Protein AF-A0A1H5AAJ5-F1 (afdb_monomer_lite)

Organism: NCBI:txid402596

Secondary structure (DSSP, 8-state):
-PPPPP---------PPPSTT-HHHHHHHHHHHHHHHHT----S-GGGGTTS-----S-S---SBTTTB-S--SEEEEEEPPEE-SSS-EE-HHHHHHHHT----TT--HHHHTT-SSTT--SSPPTTS--SPPPPTT---HHHHHHHHHHHHHT-S-TT-EEEEEETTSS-SBGGGTTS--EEETTEEEEEEEE-HHHHHHHHHHGGGHHHHH-TTTBS-PPPPP--TTSPPPPPPPHHHHHHHHGGG-----SEEEETT-S-EEE--TT-SEEEEEE-HHHHHHHHT-SSS-EEEE-TT---STT---S--

Radius of gyration: 21.91 Å; chains: 1; bounding box: 62×60×54 Å

Foldseek 3Di:
DDDDDDDDDDDDDDDDDDDDPDRVVVVVVLVVLLVVLLPDFQDDDLCLCVVLQQDDDPDDFFFCDSAQFDPDFPFKKKFFFFWAALVRHTHDLVRLQVQLVFDDDQQDAQCLSQVHPFLPRQDQDDDSGGRTGAFQAQAHDLVRLVLLLVLVCVQDPFLAWKKFWDFPPPQLAFPVCVPPDFHDGHPTTIRIHIGRSVCQSVCQLRNSLSQLSVFPNGTNDDDDDDDPPPDDDDPPDDSSRSSVPPSNPGGGHGQKMAGSVRQKIKHRHRSDSIIMMGHHPVSLVVQVVDPVTDMDTHDSRQGNPRPRPPRGD

Structure (mmCIF, N/CA/C/O backbone):
data_AF-A0A1H5AAJ5-F1
#
_entry.id   AF-A0A1H5AAJ5-F1
#
loop_
_atom_site.group_PDB
_atom_site.id
_atom_site.type_symbol
_atom_site.label_atom_id
_atom_site.label_alt_id
_atom_site.label_comp_id
_atom_site.label_asym_id
_atom_site.label_entity_id
_atom_site.label_seq_id
_atom_site.pdbx_PDB_ins_code
_atom_site.Cartn_x
_atom_site.Cartn_y
_atom_site.Cartn_z
_atom_site.occupancy
_atom_site.B_iso_or_equiv
_atom_site.auth_seq_id
_atom_site.auth_comp_id
_atom_site.auth_asym_id
_atom_site.auth_atom_id
_atom_site.pdbx_PDB_model_num
ATOM 1 N N . MET A 1 1 ? 9.183 40.913 -16.728 1.00 34.91 1 MET A N 1
ATOM 2 C CA . MET A 1 1 ? 8.923 39.512 -17.114 1.00 34.91 1 MET A CA 1
ATOM 3 C C . MET A 1 1 ? 9.560 39.246 -18.469 1.00 34.91 1 MET A C 1
ATOM 5 O O . MET A 1 1 ? 9.106 39.843 -19.439 1.00 34.91 1 MET A O 1
ATOM 9 N N . PRO A 1 2 ? 10.615 38.424 -18.557 1.00 26.06 2 PRO A N 1
ATOM 10 C CA . PRO A 1 2 ? 11.094 37.893 -19.826 1.00 26.06 2 PRO A CA 1
ATOM 11 C C . PRO A 1 2 ? 10.676 36.421 -19.993 1.00 26.06 2 PRO A C 1
ATOM 13 O O . PRO A 1 2 ? 10.793 35.612 -19.079 1.00 26.06 2 PRO A O 1
ATOM 16 N N . THR A 1 3 ? 10.169 36.096 -21.177 1.00 26.20 3 THR A N 1
ATOM 17 C CA . THR A 1 3 ? 9.740 34.768 -21.645 1.00 26.20 3 THR A CA 1
ATOM 18 C C . THR A 1 3 ? 10.860 33.714 -21.618 1.00 26.20 3 THR A C 1
ATOM 20 O O . THR A 1 3 ? 11.975 34.026 -22.047 1.00 26.20 3 THR A O 1
ATOM 23 N N . PRO A 1 4 ? 10.582 32.451 -21.229 1.00 25.73 4 PRO A N 1
ATOM 24 C CA . PRO A 1 4 ? 11.554 31.367 -21.329 1.00 25.73 4 PRO A CA 1
ATOM 25 C C . PRO A 1 4 ? 11.801 30.999 -22.801 1.00 25.73 4 PRO A C 1
ATOM 27 O O . PRO A 1 4 ? 10.869 30.799 -23.581 1.00 25.73 4 PRO A O 1
ATOM 30 N N . ARG A 1 5 ? 13.075 30.909 -23.198 1.00 25.67 5 ARG A N 1
ATOM 31 C CA . ARG A 1 5 ? 13.487 30.395 -24.512 1.00 25.67 5 ARG A CA 1
ATOM 32 C C . ARG A 1 5 ? 13.616 28.874 -24.445 1.00 25.67 5 ARG A C 1
ATOM 34 O O . ARG A 1 5 ? 14.433 28.367 -23.686 1.00 25.67 5 ARG A O 1
ATOM 41 N N . ARG A 1 6 ? 12.870 28.156 -25.290 1.00 23.83 6 ARG A N 1
ATOM 42 C CA . ARG A 1 6 ? 13.155 26.750 -25.614 1.00 23.83 6 ARG A CA 1
ATOM 43 C C . ARG A 1 6 ? 14.379 26.698 -26.527 1.00 23.83 6 ARG A C 1
ATOM 45 O O . ARG A 1 6 ? 14.385 27.352 -27.568 1.00 23.83 6 ARG A O 1
ATOM 52 N N . ALA A 1 7 ? 15.393 25.929 -26.150 1.00 26.06 7 ALA A N 1
ATOM 53 C CA . ALA A 1 7 ? 16.502 25.576 -27.027 1.00 26.06 7 ALA A CA 1
ATOM 54 C C . ALA A 1 7 ? 16.535 24.053 -27.190 1.00 26.06 7 ALA A C 1
ATOM 56 O O . ALA A 1 7 ? 16.417 23.324 -26.210 1.00 26.06 7 ALA A O 1
ATOM 57 N N . SER A 1 8 ? 16.670 23.595 -28.431 1.00 23.75 8 SER A N 1
ATOM 58 C CA . SER A 1 8 ? 16.853 22.194 -28.810 1.00 23.75 8 SER A CA 1
ATOM 59 C C . SER A 1 8 ? 18.291 22.002 -29.280 1.00 23.75 8 SER A C 1
ATOM 61 O O . SER A 1 8 ? 18.752 22.773 -30.124 1.00 23.75 8 SER A O 1
ATOM 63 N N . TRP A 1 9 ? 18.979 20.978 -28.780 1.00 26.16 9 TRP A N 1
ATOM 64 C CA . TRP A 1 9 ? 20.376 20.701 -29.112 1.00 26.16 9 TRP A CA 1
ATOM 65 C C . TRP A 1 9 ? 20.556 19.223 -29.464 1.00 26.16 9 TRP A C 1
ATOM 67 O O . TRP A 1 9 ? 20.042 18.355 -28.763 1.00 26.16 9 TRP A O 1
ATOM 77 N N . ALA A 1 10 ? 21.298 18.953 -30.541 1.00 22.23 10 ALA A N 1
ATOM 78 C CA . ALA A 1 10 ? 21.812 17.629 -30.887 1.00 22.23 10 ALA A CA 1
ATOM 79 C C . ALA A 1 10 ? 23.234 17.470 -30.315 1.00 22.23 10 ALA A C 1
ATOM 81 O O . ALA A 1 10 ? 24.037 18.399 -30.400 1.00 22.23 10 ALA A O 1
ATOM 82 N N . TRP A 1 11 ? 23.532 16.310 -29.725 1.00 25.88 11 TRP A N 1
ATOM 83 C CA . TRP A 1 11 ? 24.784 16.035 -29.009 1.00 25.88 11 TRP A CA 1
ATOM 84 C C . TRP A 1 11 ? 25.853 15.358 -29.880 1.00 25.88 11 TRP A C 1
ATOM 86 O O . TRP A 1 11 ? 25.553 14.458 -30.663 1.00 25.88 11 TRP A O 1
ATOM 96 N N . SER A 1 12 ? 27.120 15.724 -29.652 1.00 26.47 12 SER A N 1
ATOM 97 C CA . SER A 1 12 ? 28.308 14.974 -30.080 1.00 26.47 12 SER A CA 1
ATOM 98 C C . SER A 1 12 ? 29.386 14.961 -28.979 1.00 26.47 12 SER A C 1
ATOM 100 O O . SER A 1 12 ? 29.939 16.014 -28.680 1.00 26.47 12 SER A O 1
ATOM 102 N N . GLY A 1 13 ? 29.701 13.767 -28.450 1.00 26.91 13 GLY A N 1
ATOM 103 C CA . GLY A 1 13 ? 31.042 13.307 -28.019 1.00 26.91 13 GLY A CA 1
ATOM 104 C C . GLY A 1 13 ? 31.654 13.701 -26.651 1.00 26.91 13 GLY A C 1
ATOM 105 O O . GLY A 1 13 ? 32.080 14.838 -26.503 1.00 26.91 13 GLY A O 1
ATOM 106 N N . ALA A 1 14 ? 31.853 12.667 -25.797 1.00 30.14 14 ALA A N 1
ATOM 107 C CA . ALA A 1 14 ? 32.889 12.403 -24.749 1.00 30.14 14 ALA A CA 1
ATOM 108 C C . ALA A 1 14 ? 33.013 13.348 -23.516 1.00 30.14 14 ALA A C 1
ATOM 110 O O . ALA A 1 14 ? 32.896 14.555 -23.664 1.00 30.14 14 ALA A O 1
ATOM 111 N N . ASP A 1 15 ? 33.294 12.936 -22.262 1.00 25.02 15 ASP A N 1
ATOM 112 C CA . ASP A 1 15 ? 33.641 11.664 -21.576 1.00 25.02 15 ASP A CA 1
ATOM 113 C C . ASP A 1 15 ? 33.139 11.729 -20.093 1.00 25.02 15 ASP A C 1
ATOM 115 O O . ASP A 1 15 ? 33.227 12.803 -19.492 1.00 25.02 15 ASP A O 1
ATOM 119 N N . PRO A 1 16 ? 32.667 10.629 -19.464 1.00 32.25 16 PRO A N 1
ATOM 120 C CA . PRO A 1 16 ? 32.110 10.615 -18.096 1.00 32.25 16 PRO A CA 1
ATOM 121 C C . PRO A 1 16 ? 33.137 10.387 -16.958 1.00 32.25 16 PRO A C 1
ATOM 123 O O . PRO A 1 16 ? 34.157 9.710 -17.126 1.00 32.25 16 PRO A O 1
ATOM 126 N N . ILE A 1 17 ? 32.840 10.904 -15.754 1.00 31.22 17 ILE A N 1
ATOM 127 C CA . ILE A 1 17 ? 33.639 10.720 -14.523 1.00 31.22 17 ILE A CA 1
ATOM 128 C C . ILE A 1 17 ? 33.282 9.400 -13.812 1.00 31.22 17 ILE A C 1
ATOM 130 O O . ILE A 1 17 ? 32.130 8.994 -13.707 1.00 31.22 17 ILE A O 1
ATOM 134 N N . ARG A 1 18 ? 34.326 8.723 -13.315 1.00 26.47 18 ARG A N 1
ATOM 135 C CA . ARG A 1 18 ? 34.338 7.362 -12.756 1.00 26.47 18 ARG A CA 1
ATOM 136 C C . ARG A 1 18 ? 33.886 7.270 -11.295 1.00 26.47 18 ARG A C 1
ATOM 138 O O . ARG A 1 18 ? 34.457 7.932 -10.431 1.00 26.47 18 ARG A O 1
ATOM 145 N N . TRP A 1 19 ? 33.056 6.268 -11.007 1.00 32.75 19 TRP A N 1
ATOM 146 C CA . TRP A 1 19 ? 33.015 5.588 -9.707 1.00 32.75 19 TRP A CA 1
ATOM 147 C C . TRP A 1 19 ? 34.221 4.629 -9.579 1.00 32.75 19 TRP A C 1
ATOM 149 O O . TRP A 1 19 ? 34.768 4.185 -10.586 1.00 32.75 19 TRP A O 1
ATOM 159 N N . SER A 1 20 ? 34.701 4.396 -8.351 1.00 31.81 20 SER A N 1
ATOM 160 C CA . SER A 1 20 ? 36.034 3.864 -7.976 1.00 31.81 20 SER A CA 1
ATOM 161 C C . SER A 1 20 ? 36.725 2.838 -8.916 1.00 31.81 20 SER A C 1
ATOM 163 O O . SER A 1 20 ? 36.097 1.998 -9.549 1.00 31.81 20 SER A O 1
ATOM 165 N N . ARG A 1 21 ? 38.071 2.918 -8.993 1.00 35.62 21 ARG A N 1
ATOM 166 C CA . ARG A 1 21 ? 39.015 2.195 -9.889 1.00 35.62 21 ARG A CA 1
ATOM 167 C C . ARG A 1 21 ? 38.594 0.766 -10.319 1.00 35.62 21 ARG A C 1
ATOM 169 O O . ARG A 1 21 ? 39.134 -0.204 -9.801 1.00 35.62 21 ARG A O 1
ATOM 176 N N . ARG A 1 22 ? 37.739 0.651 -11.345 1.00 35.12 22 ARG A N 1
ATOM 177 C CA . ARG A 1 22 ? 37.691 -0.389 -12.409 1.00 35.12 22 ARG A CA 1
ATOM 178 C C . ARG A 1 22 ? 36.555 -0.028 -13.386 1.00 35.12 22 ARG A C 1
ATOM 180 O O . ARG A 1 22 ? 35.449 -0.549 -13.297 1.00 35.12 22 ARG A O 1
ATOM 187 N N . GLY A 1 23 ? 36.835 0.896 -14.309 1.00 42.28 23 GLY A N 1
ATOM 188 C CA . GLY A 1 23 ? 35.836 1.498 -15.211 1.00 42.28 23 GLY A CA 1
ATOM 189 C C . GLY A 1 23 ? 35.073 0.516 -16.111 1.00 42.28 23 GLY A C 1
ATOM 190 O O . GLY A 1 23 ? 33.935 0.796 -16.467 1.00 42.28 23 GLY A O 1
ATOM 191 N N . ASP A 1 24 ? 35.639 -0.657 -16.404 1.00 45.66 24 ASP A N 1
ATOM 192 C CA . ASP A 1 24 ? 34.978 -1.673 -17.235 1.00 45.66 24 ASP A CA 1
ATOM 193 C C . ASP A 1 24 ? 34.007 -2.564 -16.448 1.00 45.66 24 ASP A C 1
ATOM 195 O O . ASP A 1 24 ? 33.105 -3.145 -17.037 1.00 45.66 24 ASP A O 1
ATOM 199 N N . ALA A 1 25 ? 34.181 -2.710 -15.131 1.00 40.62 25 ALA A N 1
ATOM 200 C CA . ALA A 1 25 ? 33.306 -3.554 -14.312 1.00 40.62 25 ALA A CA 1
ATOM 201 C C . ALA A 1 25 ? 32.040 -2.794 -13.900 1.00 40.62 25 ALA A C 1
ATOM 203 O O . ALA A 1 25 ? 30.943 -3.279 -14.138 1.00 40.62 25 ALA A O 1
ATOM 204 N N . ALA A 1 26 ? 32.190 -1.560 -13.403 1.00 53.72 26 ALA A N 1
ATOM 205 C CA . ALA A 1 26 ? 31.056 -0.730 -12.992 1.00 53.72 26 ALA A CA 1
ATOM 206 C C . ALA A 1 26 ? 30.133 -0.364 -14.173 1.00 53.72 26 ALA A C 1
ATOM 208 O O . ALA A 1 26 ? 28.917 -0.340 -14.024 1.00 53.72 26 ALA A O 1
ATOM 209 N N . SER A 1 27 ? 30.699 -0.135 -15.366 1.00 57.22 27 SER A N 1
ATOM 210 C CA . SER A 1 27 ? 29.917 0.091 -16.591 1.00 57.22 27 SER A CA 1
ATOM 211 C C . SER A 1 27 ? 29.217 -1.177 -17.089 1.00 57.22 27 SER A C 1
ATOM 213 O O . SER A 1 27 ? 28.075 -1.104 -17.536 1.00 57.22 27 SER A O 1
ATOM 215 N N . ARG A 1 28 ? 29.849 -2.356 -16.972 1.00 57.44 28 ARG A N 1
ATOM 216 C CA . ARG A 1 28 ? 29.205 -3.648 -17.272 1.00 57.44 28 ARG A CA 1
ATOM 217 C C . ARG A 1 28 ? 28.085 -3.976 -16.288 1.00 57.44 28 ARG A C 1
ATOM 219 O O . ARG A 1 28 ? 27.053 -4.482 -16.720 1.00 57.44 28 ARG A O 1
ATOM 226 N N . ASP A 1 29 ? 28.261 -3.657 -15.010 1.00 79.12 29 ASP A N 1
ATOM 227 C CA . ASP A 1 29 ? 27.229 -3.828 -13.987 1.00 79.12 29 ASP A CA 1
ATOM 228 C C . ASP A 1 29 ? 26.050 -2.880 -14.231 1.00 79.12 29 ASP A C 1
ATOM 230 O O . ASP A 1 29 ? 24.904 -3.322 -14.187 1.00 79.12 29 ASP A O 1
ATOM 234 N N . LEU A 1 30 ? 26.309 -1.621 -14.608 1.00 80.31 30 LEU A N 1
ATOM 235 C CA . LEU A 1 30 ? 25.260 -0.661 -14.960 1.00 80.31 30 LEU A CA 1
ATOM 236 C C . LEU A 1 30 ? 24.508 -1.061 -16.236 1.00 80.31 30 LEU A C 1
ATOM 238 O O . LEU A 1 30 ? 23.283 -1.020 -16.256 1.00 80.31 30 LEU A O 1
ATOM 242 N N . ALA A 1 31 ? 25.207 -1.498 -17.287 1.00 82.81 31 ALA A N 1
ATOM 243 C CA . ALA A 1 31 ? 24.573 -1.962 -18.523 1.00 82.81 31 ALA A CA 1
ATOM 244 C C . ALA A 1 31 ? 23.728 -3.225 -18.294 1.00 82.81 31 ALA A C 1
ATOM 246 O O . ALA A 1 31 ? 22.616 -3.334 -18.812 1.00 82.81 31 ALA A O 1
ATOM 247 N N . ARG A 1 32 ? 24.228 -4.168 -17.484 1.00 85.69 32 ARG A N 1
ATOM 248 C CA . ARG A 1 32 ? 23.477 -5.361 -17.075 1.00 85.69 32 ARG A CA 1
ATOM 249 C C . ARG A 1 32 ? 22.246 -4.982 -16.258 1.00 85.69 32 ARG A C 1
ATOM 251 O O . ARG A 1 32 ? 21.178 -5.533 -16.501 1.00 85.69 32 ARG A O 1
ATOM 258 N N . TRP A 1 33 ? 22.384 -4.057 -15.314 1.00 85.50 33 TRP A N 1
ATOM 259 C CA . TRP A 1 33 ? 21.271 -3.601 -14.491 1.00 85.50 33 TRP A CA 1
ATOM 260 C C . TRP A 1 33 ? 20.226 -2.843 -15.313 1.00 85.50 33 TRP A C 1
ATOM 262 O O . TRP A 1 33 ? 19.040 -3.133 -15.200 1.00 85.50 33 TRP A O 1
ATOM 272 N N . ARG A 1 34 ? 20.652 -1.969 -16.234 1.00 88.19 34 ARG A N 1
ATOM 273 C CA . ARG A 1 34 ? 19.768 -1.313 -17.206 1.00 88.19 34 ARG A CA 1
ATOM 274 C C . ARG A 1 34 ? 18.988 -2.341 -18.024 1.00 88.19 34 ARG A C 1
ATOM 276 O O . ARG A 1 34 ? 17.778 -2.209 -18.156 1.00 88.19 34 ARG A O 1
ATOM 283 N N . ALA A 1 35 ? 19.663 -3.364 -18.552 1.00 88.94 35 ALA A N 1
ATOM 284 C CA . ALA A 1 35 ? 19.015 -4.428 -19.318 1.00 88.94 35 ALA A CA 1
ATOM 285 C C . ALA A 1 35 ? 18.030 -5.250 -18.468 1.00 88.94 35 ALA A C 1
ATOM 287 O O . ALA A 1 35 ? 16.972 -5.624 -18.965 1.00 88.94 35 ALA A O 1
ATOM 288 N N . HIS A 1 36 ? 18.360 -5.501 -17.196 1.00 90.81 36 HIS A N 1
ATOM 289 C CA . HIS A 1 36 ? 17.467 -6.147 -16.230 1.00 90.81 36 HIS A CA 1
ATOM 290 C C . HIS A 1 36 ? 16.196 -5.322 -16.004 1.00 90.81 36 HIS A C 1
ATOM 292 O O . HIS A 1 36 ? 15.101 -5.821 -16.243 1.00 90.81 36 HIS A O 1
ATOM 298 N N . LEU A 1 37 ? 16.340 -4.044 -15.638 1.00 90.44 37 LEU A N 1
ATOM 299 C CA . LEU A 1 37 ? 15.211 -3.138 -15.409 1.00 90.44 37 LEU A CA 1
ATOM 300 C C . LEU A 1 37 ? 14.350 -2.978 -16.668 1.00 90.44 37 LEU A C 1
ATOM 302 O O . LEU A 1 37 ? 13.133 -3.079 -16.595 1.00 90.44 37 LEU A O 1
ATOM 306 N N . ALA A 1 38 ? 14.963 -2.814 -17.843 1.00 87.56 38 ALA A N 1
ATOM 307 C CA . ALA A 1 38 ? 14.241 -2.713 -19.114 1.00 87.56 38 ALA A CA 1
ATOM 308 C C . ALA A 1 38 ? 13.453 -3.987 -19.487 1.00 87.56 38 ALA A C 1
ATOM 310 O O . ALA A 1 38 ? 12.599 -3.939 -20.373 1.00 87.56 38 ALA A O 1
ATOM 311 N N . GLY A 1 39 ? 13.746 -5.125 -18.847 1.00 90.62 39 GLY A N 1
ATOM 312 C CA . GLY A 1 39 ? 12.997 -6.370 -19.001 1.00 90.62 39 GLY A CA 1
ATOM 313 C C . GLY A 1 39 ? 11.737 -6.455 -18.134 1.00 90.62 39 GLY A C 1
ATOM 314 O O . GLY A 1 39 ? 10.881 -7.299 -18.406 1.00 90.62 39 GLY A O 1
ATOM 315 N N . ILE A 1 40 ? 11.603 -5.600 -17.117 1.00 93.50 40 ILE A N 1
ATOM 316 C CA . ILE A 1 40 ? 10.420 -5.539 -16.256 1.00 93.50 40 ILE A CA 1
ATOM 317 C C . ILE A 1 40 ? 9.290 -4.876 -17.038 1.00 93.50 40 ILE A C 1
ATOM 319 O O . ILE A 1 40 ? 9.487 -3.850 -17.686 1.00 93.50 40 ILE A O 1
ATOM 323 N N . ARG A 1 41 ? 8.103 -5.478 -16.990 1.00 94.00 41 ARG A N 1
ATOM 324 C CA . ARG A 1 41 ? 6.879 -4.973 -17.616 1.00 94.00 41 ARG A CA 1
ATOM 325 C C . ARG A 1 41 ? 5.650 -5.577 -16.937 1.00 94.00 41 ARG A C 1
ATOM 327 O O . ARG A 1 41 ? 5.794 -6.665 -16.373 1.00 94.00 41 ARG A O 1
ATOM 334 N N . PRO A 1 42 ? 4.486 -4.911 -17.013 1.00 96.06 42 PRO A N 1
ATOM 335 C CA . PRO A 1 42 ? 3.223 -5.504 -16.594 1.00 96.06 42 PRO A CA 1
ATOM 336 C C . PRO A 1 42 ? 3.013 -6.821 -17.349 1.00 96.06 42 PRO A C 1
ATOM 338 O O . PRO A 1 42 ? 3.268 -6.896 -18.557 1.00 96.06 42 PRO A O 1
ATOM 341 N N . ASP A 1 43 ? 2.638 -7.873 -16.629 1.00 96.31 43 ASP A N 1
ATOM 342 C CA . ASP A 1 43 ? 2.574 -9.243 -17.151 1.00 96.31 43 ASP A CA 1
ATOM 343 C C . ASP A 1 43 ? 1.380 -10.061 -16.642 1.00 96.31 43 ASP A C 1
ATOM 345 O O . ASP A 1 43 ? 1.199 -11.198 -17.085 1.00 96.31 43 ASP A O 1
ATOM 349 N N . ALA A 1 44 ? 0.543 -9.487 -15.775 1.00 96.81 44 ALA A N 1
ATOM 350 C CA . ALA A 1 44 ? -0.735 -10.075 -15.396 1.00 96.81 44 ALA A CA 1
ATOM 351 C C . ALA A 1 44 ? -1.862 -9.599 -16.328 1.00 96.81 44 ALA A C 1
ATOM 353 O O . ALA A 1 44 ? -1.819 -8.500 -16.884 1.00 96.81 44 ALA A O 1
ATOM 354 N N . ASP A 1 45 ? -2.877 -10.445 -16.496 1.00 95.44 45 ASP A N 1
ATOM 355 C CA . ASP A 1 45 ? -4.081 -10.114 -17.256 1.00 95.44 45 ASP A CA 1
ATOM 356 C C . ASP A 1 45 ? -4.937 -9.108 -16.458 1.00 95.44 45 ASP A C 1
ATOM 358 O O . ASP A 1 45 ? -5.228 -9.378 -15.291 1.00 95.44 45 ASP A O 1
ATOM 362 N N . PRO A 1 46 ? -5.365 -7.969 -17.039 1.00 93.69 46 PRO A N 1
ATOM 363 C CA . PRO A 1 46 ? -6.245 -7.015 -16.363 1.00 93.69 46 PRO A CA 1
ATOM 364 C C . PRO A 1 46 ? -7.529 -7.617 -15.778 1.00 93.69 46 PRO A C 1
ATOM 366 O O . PRO A 1 46 ? -8.016 -7.126 -14.762 1.00 93.69 46 PRO A O 1
ATOM 369 N N . SER A 1 47 ? -8.053 -8.692 -16.378 1.00 93.31 47 SER A N 1
ATOM 370 C CA . SER A 1 47 ? -9.259 -9.379 -15.890 1.00 93.31 47 SER A CA 1
ATOM 371 C C . SER A 1 47 ? -9.073 -10.065 -14.531 1.00 93.31 47 SER A C 1
ATOM 373 O O . SER A 1 47 ? -10.051 -10.408 -13.865 1.00 93.31 47 SER A O 1
ATOM 375 N N . GLU A 1 48 ? -7.833 -10.206 -14.048 1.00 94.00 48 GLU A N 1
ATOM 376 C CA . GLU A 1 48 ? -7.546 -10.665 -12.682 1.00 94.00 48 GLU A CA 1
ATOM 377 C C . GLU A 1 48 ? -8.126 -9.738 -11.606 1.00 94.00 48 GLU A C 1
ATOM 379 O O . GLU A 1 48 ? -8.235 -10.150 -10.452 1.00 94.00 48 GLU A O 1
ATOM 384 N N . ALA A 1 49 ? -8.510 -8.511 -11.968 1.00 91.31 49 ALA A N 1
ATOM 385 C CA . ALA A 1 49 ? -9.130 -7.542 -11.073 1.00 91.31 49 ALA A CA 1
ATOM 386 C C . ALA A 1 49 ? -10.675 -7.494 -11.188 1.00 91.31 49 ALA A C 1
ATOM 388 O O . ALA A 1 49 ? -11.325 -6.830 -10.386 1.00 91.31 49 ALA A O 1
ATOM 389 N N . ASP A 1 50 ? -11.292 -8.237 -12.119 1.00 90.19 50 ASP A N 1
ATOM 390 C CA . ASP A 1 50 ? -12.744 -8.178 -12.405 1.00 90.19 50 ASP A CA 1
ATOM 391 C C . ASP A 1 50 ? -13.638 -8.683 -11.257 1.00 90.19 50 ASP A C 1
ATOM 393 O O . ASP A 1 50 ? -14.859 -8.530 -11.280 1.00 90.19 50 ASP A O 1
ATOM 397 N N . TRP A 1 51 ? -13.052 -9.349 -10.262 1.00 88.56 51 TRP A N 1
ATOM 398 C CA . TRP A 1 51 ? -13.777 -9.874 -9.104 1.00 88.56 51 TRP A CA 1
ATOM 399 C C . TRP A 1 51 ? -14.063 -8.824 -8.038 1.00 88.56 51 TRP A C 1
ATOM 401 O O . TRP A 1 51 ? -14.937 -9.034 -7.196 1.00 88.56 51 TRP A O 1
ATOM 411 N N . TRP A 1 52 ? -13.307 -7.732 -8.058 1.00 82.88 52 TRP A N 1
ATOM 412 C CA . TRP A 1 52 ? -13.556 -6.579 -7.226 1.00 82.88 52 TRP A CA 1
ATOM 413 C C . TRP A 1 52 ? -14.704 -5.806 -7.872 1.00 82.88 52 TRP A C 1
ATOM 415 O O . TRP A 1 52 ? -14.575 -5.281 -8.975 1.00 82.88 52 TRP A O 1
ATOM 425 N N . ASP A 1 53 ? -15.866 -5.784 -7.220 1.00 70.31 53 ASP A N 1
ATOM 426 C CA . ASP A 1 53 ? -16.988 -4.982 -7.703 1.00 70.31 53 ASP A CA 1
ATOM 427 C C . ASP A 1 53 ? -16.635 -3.494 -7.597 1.00 70.31 53 ASP A C 1
ATOM 429 O O . ASP A 1 53 ? -16.465 -2.960 -6.504 1.00 70.31 53 ASP A O 1
ATOM 433 N N . THR A 1 54 ? -16.503 -2.840 -8.749 1.00 64.12 54 THR A N 1
ATOM 434 C CA . THR A 1 54 ? -16.122 -1.428 -8.872 1.00 64.12 54 THR A CA 1
ATOM 435 C C . THR A 1 54 ? -17.316 -0.510 -9.118 1.00 64.12 54 THR A C 1
ATOM 437 O O . THR A 1 54 ? -17.130 0.673 -9.427 1.00 64.12 54 THR A O 1
ATOM 440 N N . THR A 1 55 ? -18.553 -1.023 -9.032 1.00 60.69 55 THR A N 1
ATOM 441 C CA . THR A 1 55 ? -19.747 -0.206 -9.270 1.00 60.69 55 THR A CA 1
ATOM 442 C C . THR A 1 55 ? -19.953 0.821 -8.159 1.00 60.69 55 THR A C 1
ATOM 444 O O . THR A 1 55 ? -20.634 0.603 -7.164 1.00 60.69 55 THR A O 1
ATOM 447 N N . TRP A 1 56 ? -19.381 2.003 -8.374 1.00 61.97 56 TRP A N 1
ATOM 448 C CA . TRP A 1 56 ? -19.550 3.162 -7.511 1.00 61.97 56 TRP A CA 1
ATOM 449 C C . TRP A 1 56 ? -20.667 4.080 -8.024 1.00 61.97 56 TRP A C 1
ATOM 451 O O . TRP A 1 56 ? -20.717 4.448 -9.202 1.00 61.97 56 TRP A O 1
ATOM 461 N N . GLY A 1 57 ? -21.571 4.469 -7.124 1.00 54.97 57 GLY A N 1
ATOM 462 C CA . GLY A 1 57 ? -22.552 5.524 -7.367 1.00 54.97 57 GLY A CA 1
ATOM 463 C C . GLY A 1 57 ? -22.021 6.876 -6.900 1.00 54.97 57 GLY A C 1
ATOM 464 O O . GLY A 1 57 ? -21.504 6.984 -5.796 1.00 54.97 57 GLY A O 1
ATOM 465 N N . SER A 1 58 ? -22.192 7.933 -7.692 1.00 50.00 58 SER A N 1
ATOM 466 C CA . SER A 1 58 ? -21.905 9.296 -7.238 1.00 50.00 58 SER A CA 1
ATOM 467 C C . SER A 1 58 ? -22.935 9.743 -6.186 1.00 50.00 58 SER A C 1
ATOM 469 O O . SER A 1 58 ? -24.039 10.152 -6.553 1.00 50.00 58 SER A O 1
ATOM 471 N N . GLY A 1 59 ? -22.596 9.656 -4.896 1.00 53.44 59 GLY A N 1
ATOM 472 C CA . GLY A 1 59 ? -23.402 10.174 -3.780 1.00 53.44 59 GLY A CA 1
ATOM 473 C C . GLY A 1 59 ? -22.859 9.782 -2.397 1.00 53.44 59 GLY A C 1
ATOM 474 O O . GLY A 1 59 ? -22.500 8.620 -2.231 1.00 53.44 59 GLY A O 1
ATOM 475 N N . ASP A 1 60 ? -22.834 10.767 -1.477 1.00 55.94 60 ASP A N 1
ATOM 476 C CA . ASP A 1 60 ? -22.451 10.792 -0.041 1.00 55.94 60 ASP A CA 1
ATOM 477 C C . ASP A 1 60 ? -21.247 9.940 0.427 1.00 55.94 60 ASP A C 1
ATOM 479 O O . ASP A 1 60 ? -20.643 9.198 -0.337 1.00 55.94 60 ASP A O 1
ATOM 483 N N . ALA A 1 61 ? -20.821 10.129 1.685 1.00 63.06 61 ALA A N 1
ATOM 484 C CA . ALA A 1 61 ? -19.632 9.507 2.275 1.00 63.06 61 ALA A CA 1
ATOM 485 C C . ALA A 1 61 ? -19.784 7.978 2.358 1.00 63.06 61 ALA A C 1
ATOM 487 O O . ALA A 1 61 ? -20.322 7.442 3.325 1.00 63.06 61 ALA A O 1
ATOM 488 N N . GLN A 1 62 ? -19.368 7.281 1.302 1.00 72.56 62 GLN A N 1
ATOM 489 C CA . GLN A 1 62 ? -19.463 5.827 1.224 1.00 72.56 62 GLN A CA 1
ATOM 490 C C . GLN A 1 62 ? -18.440 5.145 2.133 1.00 72.56 62 GLN A C 1
ATOM 492 O O . GLN A 1 62 ? -17.349 5.693 2.333 1.00 72.56 62 GLN A O 1
ATOM 497 N N . PRO A 1 63 ? -18.764 3.937 2.628 1.00 81.75 63 PRO A N 1
ATOM 498 C CA . PRO A 1 63 ? -17.799 3.105 3.318 1.00 81.75 63 PRO A CA 1
ATOM 499 C C . PRO A 1 63 ? -16.545 2.880 2.475 1.00 81.75 63 PRO A C 1
ATOM 501 O O . PRO A 1 63 ? -16.610 2.734 1.253 1.00 81.75 63 PRO A O 1
ATOM 504 N N . ALA A 1 64 ? -15.396 2.809 3.139 1.00 86.44 64 ALA A N 1
ATOM 505 C CA . ALA A 1 64 ? -14.140 2.474 2.482 1.00 86.44 64 ALA A CA 1
ATOM 506 C C . ALA A 1 64 ? -14.153 1.031 1.943 1.00 86.44 64 ALA A C 1
ATOM 508 O O . ALA A 1 64 ? -13.576 0.751 0.894 1.00 86.44 64 ALA A O 1
ATOM 509 N N . VAL A 1 65 ? -14.847 0.111 2.621 1.00 88.69 65 VAL A N 1
ATOM 510 C CA . VAL A 1 65 ? -15.049 -1.259 2.13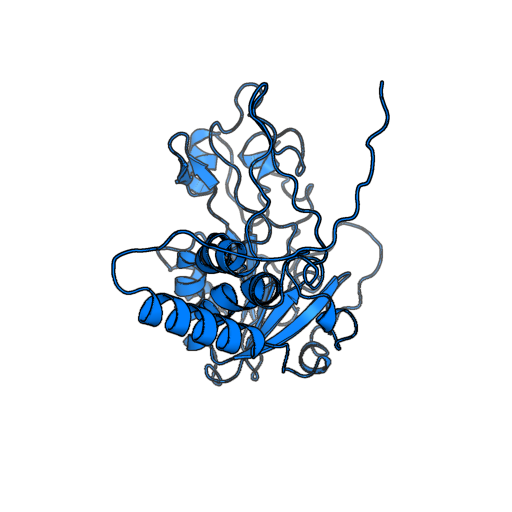4 1.00 88.69 65 VAL A CA 1
ATOM 511 C C . VAL A 1 65 ? -16.059 -1.272 0.986 1.00 88.69 65 VAL A C 1
ATOM 513 O O . VAL A 1 65 ? -17.123 -0.668 1.066 1.00 88.69 65 VAL A O 1
ATOM 516 N N . GLY A 1 66 ? -15.729 -1.991 -0.083 1.00 85.00 66 GLY A N 1
ATOM 517 C CA . GLY A 1 66 ? -16.461 -2.000 -1.350 1.00 85.00 66 GLY A CA 1
ATOM 518 C C . GLY A 1 66 ? -15.999 -0.910 -2.318 1.00 85.00 66 GLY A C 1
ATOM 519 O O . GLY A 1 66 ? -16.160 -1.080 -3.520 1.00 85.00 66 GLY A O 1
ATOM 520 N N . PHE A 1 67 ? -15.376 0.162 -1.818 1.00 84.62 67 PHE A N 1
ATOM 521 C CA . PHE A 1 67 ? -14.797 1.217 -2.649 1.00 84.62 67 PHE A CA 1
ATOM 522 C C . PHE A 1 67 ? -13.271 1.094 -2.742 1.00 84.62 67 PHE A C 1
ATOM 524 O O . PHE A 1 67 ? -12.745 0.769 -3.798 1.00 84.62 67 PHE A O 1
ATOM 531 N N . LEU A 1 68 ? -12.563 1.294 -1.632 1.00 87.75 68 LEU A N 1
ATOM 532 C CA . LEU A 1 68 ? -11.099 1.279 -1.571 1.00 87.75 68 LEU A CA 1
ATOM 533 C C . LEU A 1 68 ? -10.523 -0.122 -1.411 1.00 87.75 68 LEU A C 1
ATOM 535 O O . LEU A 1 68 ? -9.394 -0.347 -1.808 1.00 87.75 68 LEU A O 1
ATOM 539 N N . VAL A 1 69 ? -11.271 -1.067 -0.847 1.00 91.81 69 VAL A N 1
ATOM 540 C CA . VAL A 1 69 ? -10.868 -2.475 -0.691 1.00 91.81 69 VAL A CA 1
ATOM 541 C C . VAL A 1 69 ? -12.082 -3.370 -0.967 1.00 91.81 69 VAL A C 1
ATOM 543 O O . VAL A 1 69 ? -13.195 -2.962 -0.620 1.00 91.81 69 VAL A O 1
ATOM 546 N N . PRO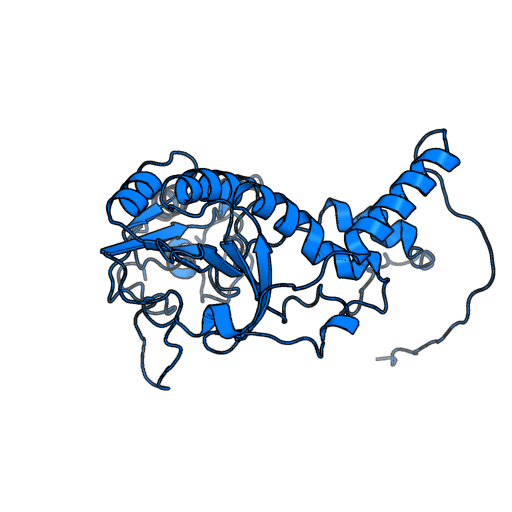 A 1 70 ? -11.945 -4.574 -1.558 1.00 91.69 70 PRO A N 1
ATOM 547 C CA . PRO A 1 70 ? -13.100 -5.407 -1.881 1.00 91.69 70 PRO A CA 1
ATOM 548 C C . PRO A 1 70 ? -13.960 -5.748 -0.657 1.00 91.69 70 PRO A C 1
ATOM 550 O O . PRO A 1 70 ? -13.464 -6.033 0.440 1.00 91.69 70 PRO A O 1
ATOM 553 N N . ALA A 1 71 ? -15.276 -5.767 -0.855 1.00 91.12 71 ALA A N 1
ATOM 554 C CA . ALA A 1 71 ? -16.221 -6.258 0.141 1.00 91.12 71 ALA A CA 1
ATOM 555 C C . ALA A 1 71 ? -16.220 -7.801 0.219 1.00 91.12 71 ALA A C 1
ATOM 557 O O . ALA A 1 71 ? -15.820 -8.485 -0.721 1.00 91.12 71 ALA A O 1
ATOM 558 N N . GLY A 1 72 ? -16.731 -8.353 1.324 1.00 92.88 72 GLY A N 1
ATOM 559 C CA . GLY A 1 72 ? -16.994 -9.793 1.471 1.00 92.88 72 GLY A CA 1
ATOM 560 C C . GLY A 1 72 ? -15.952 -10.587 2.261 1.00 92.88 72 GLY A C 1
ATOM 561 O O . GLY A 1 72 ? -16.127 -11.793 2.434 1.00 92.88 72 GLY A O 1
ATOM 562 N N . PHE A 1 73 ? -14.912 -9.936 2.781 1.00 97.19 73 PHE A N 1
ATOM 563 C CA . PHE A 1 73 ? -13.991 -10.557 3.729 1.00 97.19 73 PHE A CA 1
ATOM 564 C C . PHE A 1 73 ? -14.612 -10.661 5.131 1.00 97.19 73 PHE A C 1
ATOM 566 O O . PHE A 1 73 ? -15.519 -9.908 5.486 1.00 97.19 73 PHE A O 1
ATOM 573 N N . GLU A 1 74 ? -14.113 -11.589 5.952 1.00 98.25 74 GLU A N 1
ATOM 574 C CA . GLU A 1 74 ? -14.553 -11.761 7.348 1.00 98.25 74 GLU A CA 1
ATOM 575 C C . GLU A 1 74 ? -14.211 -10.532 8.209 1.00 98.25 74 GLU A C 1
ATOM 577 O O . GLU A 1 74 ? -14.843 -10.258 9.231 1.00 98.25 74 GLU A O 1
ATOM 582 N N . ALA A 1 75 ? -13.158 -9.818 7.819 1.00 98.56 75 ALA A N 1
ATOM 583 C CA . ALA A 1 75 ? -12.403 -8.946 8.687 1.00 98.56 75 ALA A CA 1
ATOM 584 C C . ALA A 1 75 ? -11.614 -7.907 7.887 1.00 98.56 75 ALA A C 1
ATO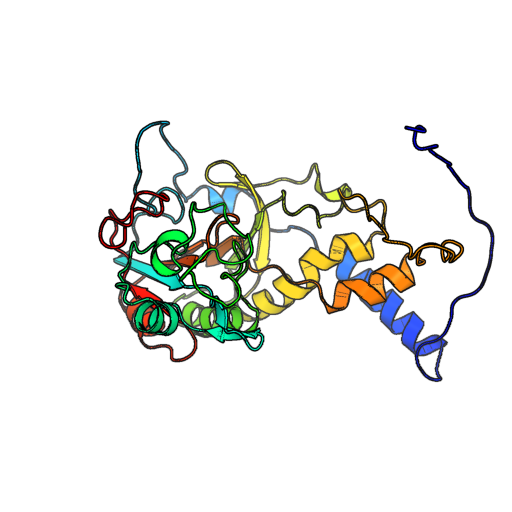M 586 O O . ALA A 1 75 ? -11.053 -8.233 6.842 1.00 98.56 75 ALA A O 1
ATOM 587 N N . TYR A 1 76 ? -11.518 -6.689 8.428 1.00 98.69 76 TYR A N 1
ATOM 588 C CA . TYR A 1 76 ? -10.742 -5.600 7.841 1.00 98.69 76 TYR A CA 1
ATOM 589 C C . TYR A 1 76 ? -9.816 -4.952 8.870 1.00 98.69 76 TYR A C 1
ATOM 591 O O . TYR A 1 76 ? -10.107 -4.946 10.072 1.00 98.69 76 TYR A O 1
ATOM 599 N N . ALA A 1 77 ? -8.709 -4.403 8.384 1.00 98.56 77 ALA A N 1
ATOM 600 C CA . ALA A 1 77 ? -7.724 -3.663 9.154 1.00 98.56 77 ALA A CA 1
ATOM 601 C C . ALA A 1 77 ? -7.281 -2.409 8.396 1.00 98.56 77 ALA A C 1
ATOM 603 O O . ALA A 1 77 ? -7.226 -2.412 7.165 1.00 98.56 77 ALA A O 1
ATOM 604 N N . ARG A 1 78 ? -6.923 -1.366 9.143 1.00 98.50 78 ARG A N 1
ATOM 605 C CA . ARG A 1 78 ? -6.261 -0.160 8.652 1.00 98.50 78 ARG A CA 1
ATOM 606 C C . ARG A 1 78 ? -4.867 -0.094 9.261 1.00 98.50 78 ARG A C 1
ATOM 608 O O . ARG A 1 78 ? -4.734 -0.024 10.479 1.00 98.50 78 ARG A O 1
ATOM 615 N N . ILE A 1 79 ? -3.852 -0.125 8.411 1.00 98.62 79 ILE A N 1
ATOM 616 C CA . ILE A 1 79 ? -2.444 0.046 8.765 1.00 98.62 79 ILE A CA 1
ATOM 617 C C . ILE A 1 79 ? -2.112 1.524 8.571 1.00 98.62 79 ILE A C 1
ATOM 619 O O . ILE A 1 79 ? -2.238 2.046 7.464 1.00 98.62 79 ILE A O 1
ATOM 623 N N . LEU A 1 80 ? -1.720 2.206 9.639 1.00 98.31 80 LEU A N 1
ATOM 624 C CA . LEU A 1 80 ? -1.413 3.633 9.616 1.00 98.31 80 LEU A CA 1
ATOM 625 C C . LEU A 1 80 ? 0.017 3.845 9.119 1.00 98.31 80 LEU A C 1
ATOM 627 O O . LEU A 1 80 ? 0.948 3.183 9.586 1.00 98.31 80 LEU A O 1
ATOM 631 N N . HIS A 1 81 ? 0.212 4.751 8.158 1.00 97.50 81 HIS A N 1
ATOM 632 C CA . HIS A 1 81 ? 1.565 5.095 7.733 1.00 97.50 81 HIS A CA 1
ATOM 633 C C . HIS A 1 81 ? 2.216 5.968 8.810 1.00 97.50 81 HIS A C 1
ATOM 635 O O . HIS A 1 81 ? 1.571 6.876 9.341 1.00 97.50 81 HIS A O 1
ATOM 641 N N . PRO A 1 82 ? 3.493 5.729 9.144 1.00 97.06 82 PRO A N 1
ATOM 642 C CA . PRO A 1 82 ? 4.155 6.474 10.197 1.00 97.06 82 PRO A CA 1
ATOM 643 C C . PRO A 1 82 ? 4.301 7.939 9.791 1.00 97.06 82 PRO A C 1
ATOM 645 O O . PRO A 1 82 ? 4.703 8.253 8.667 1.00 97.06 82 PRO A O 1
ATOM 648 N N . ALA A 1 83 ? 4.029 8.825 10.741 1.00 95.75 83 ALA A N 1
ATOM 649 C CA . ALA A 1 83 ? 4.440 10.215 10.670 1.00 95.75 83 ALA A CA 1
ATOM 650 C C . ALA A 1 83 ? 5.954 10.327 10.921 1.00 95.75 83 ALA A C 1
ATOM 652 O O . ALA A 1 83 ? 6.661 9.330 11.111 1.00 95.75 83 ALA A O 1
ATOM 653 N N . ARG A 1 84 ? 6.468 11.556 10.961 1.00 94.75 84 ARG A N 1
ATOM 654 C CA . ARG A 1 84 ? 7.828 11.839 11.436 1.00 94.75 84 ARG A CA 1
ATOM 655 C C . ARG A 1 84 ? 7.790 12.771 12.626 1.00 94.75 84 ARG A C 1
ATOM 657 O O . ARG A 1 84 ? 6.970 13.684 12.645 1.00 94.75 84 ARG A O 1
ATOM 664 N N . ASP A 1 85 ? 8.688 12.578 13.578 1.00 93.56 85 ASP A N 1
ATOM 665 C CA . ASP A 1 85 ? 8.914 13.530 14.661 1.00 93.56 85 ASP A CA 1
ATOM 666 C C . ASP A 1 85 ? 9.748 14.747 14.207 1.00 93.56 85 ASP A C 1
ATOM 668 O O . ASP A 1 85 ? 9.965 14.981 13.014 1.00 93.56 85 ASP A O 1
ATOM 672 N N . ARG A 1 86 ? 10.176 15.572 15.170 1.00 90.06 86 ARG A N 1
ATOM 673 C CA . ARG A 1 86 ? 10.962 16.794 14.922 1.00 90.06 86 ARG A CA 1
ATOM 674 C C . ARG A 1 86 ? 12.381 16.510 14.426 1.00 90.06 86 ARG A C 1
ATOM 676 O O . ARG A 1 86 ? 12.958 17.371 13.763 1.00 90.06 86 ARG A O 1
ATOM 683 N N . ASP A 1 87 ? 12.924 15.346 14.759 1.00 91.69 87 ASP A N 1
ATOM 684 C CA . ASP A 1 87 ? 14.260 14.911 14.358 1.00 91.69 87 ASP A CA 1
ATOM 685 C C . ASP A 1 87 ? 14.222 14.140 13.022 1.00 91.69 87 ASP A C 1
ATOM 687 O O . ASP A 1 87 ? 15.255 13.931 12.382 1.00 91.69 87 ASP A O 1
ATOM 691 N N . GLY A 1 88 ? 13.016 13.818 12.539 1.00 90.56 88 GLY A N 1
ATOM 692 C CA . GLY A 1 88 ? 12.757 13.134 11.274 1.00 90.56 88 GLY A CA 1
ATOM 693 C C . GLY A 1 88 ? 12.606 11.618 11.417 1.00 90.56 88 GLY A C 1
ATOM 694 O O . GLY A 1 88 ? 12.439 10.929 10.398 1.00 90.56 88 GLY A O 1
ATOM 695 N N . ASP A 1 89 ? 12.638 11.114 12.651 1.00 93.38 89 ASP A N 1
ATOM 696 C CA . ASP A 1 89 ? 12.476 9.703 12.974 1.00 93.38 89 ASP A CA 1
ATOM 697 C C . ASP A 1 89 ? 10.994 9.287 12.888 1.00 93.38 89 ASP A C 1
ATOM 699 O O . ASP A 1 89 ? 10.103 10.129 13.038 1.00 93.38 89 ASP A O 1
ATOM 703 N N . PRO A 1 90 ? 10.690 8.007 12.591 1.00 94.81 90 PRO A N 1
ATOM 704 C CA . PRO A 1 90 ? 9.310 7.534 12.488 1.00 94.81 90 PRO A CA 1
ATOM 705 C C . PRO A 1 90 ? 8.528 7.711 13.796 1.00 94.81 90 PRO A C 1
ATOM 707 O O . PRO A 1 90 ? 8.990 7.297 14.858 1.00 94.81 90 PRO A O 1
ATOM 710 N N . ALA A 1 91 ? 7.313 8.247 13.696 1.00 96.62 91 ALA A N 1
ATOM 711 C CA . ALA A 1 91 ? 6.380 8.414 14.805 1.00 96.62 91 ALA A CA 1
ATOM 712 C C . ALA A 1 91 ? 5.046 7.716 14.504 1.00 96.62 91 ALA A C 1
ATOM 714 O O . ALA A 1 91 ? 4.522 7.807 13.392 1.00 96.62 91 ALA A O 1
ATOM 715 N N . THR A 1 92 ? 4.491 7.031 15.504 1.00 97.69 92 THR A N 1
ATOM 716 C CA . THR A 1 92 ? 3.160 6.419 15.421 1.00 97.69 92 THR A CA 1
ATOM 717 C C . THR A 1 92 ? 2.069 7.474 15.571 1.00 97.69 92 THR A C 1
ATOM 719 O O . THR A 1 92 ? 2.253 8.491 16.246 1.00 97.69 92 THR A O 1
ATOM 722 N N . TRP A 1 93 ? 0.903 7.223 14.990 1.00 98.06 93 TRP A N 1
ATOM 723 C CA . TRP A 1 93 ? -0.280 8.058 15.174 1.00 98.06 93 TRP A CA 1
ATOM 724 C C . TRP A 1 93 ? -0.709 8.096 16.637 1.00 98.06 93 TRP A C 1
ATOM 726 O O . TRP A 1 93 ? -1.153 9.138 17.106 1.00 98.06 93 TRP A O 1
ATOM 736 N N . ALA A 1 94 ? -0.523 7.006 17.383 1.00 98.00 94 ALA A N 1
ATOM 737 C CA . ALA A 1 94 ? -0.767 6.969 18.819 1.00 98.00 94 ALA A CA 1
ATOM 738 C C . ALA A 1 94 ? 0.124 7.960 19.588 1.00 98.00 94 ALA A C 1
ATOM 740 O O . ALA A 1 94 ? -0.376 8.679 20.452 1.00 98.00 94 ALA A O 1
ATOM 741 N N . ALA A 1 95 ? 1.417 8.044 19.253 1.00 97.00 95 ALA A N 1
ATOM 742 C CA . ALA A 1 95 ? 2.332 9.003 19.875 1.00 97.00 95 ALA A CA 1
ATOM 743 C C . ALA A 1 95 ? 1.965 10.450 19.514 1.00 97.00 95 ALA A C 1
ATOM 745 O O . ALA A 1 95 ? 1.983 11.331 20.373 1.00 97.00 95 ALA A O 1
ATOM 746 N N . VAL A 1 96 ? 1.574 10.689 18.257 1.00 96.88 96 VAL A N 1
ATOM 747 C CA . VAL A 1 96 ? 1.072 11.998 17.816 1.00 96.88 96 VAL A CA 1
ATOM 748 C C . VAL A 1 96 ? -0.203 12.359 18.575 1.00 96.88 96 VAL A C 1
ATOM 750 O O . VAL A 1 96 ? -0.300 13.461 19.102 1.00 96.88 96 VAL A O 1
ATOM 753 N N . ALA A 1 97 ? -1.158 11.436 18.689 1.00 96.94 97 ALA A N 1
ATOM 754 C CA . ALA A 1 97 ? -2.412 11.664 19.396 1.00 96.94 97 ALA A CA 1
ATOM 755 C C . ALA A 1 97 ? -2.185 12.003 20.877 1.00 96.94 97 ALA A C 1
ATOM 757 O O . ALA A 1 97 ? -2.798 12.933 21.401 1.00 96.94 97 ALA A O 1
ATOM 758 N N . GLU A 1 98 ? -1.254 11.306 21.535 1.00 96.31 98 GLU A N 1
ATOM 759 C CA . GLU A 1 98 ? -0.852 11.595 22.913 1.00 96.31 98 GLU A CA 1
ATOM 760 C C . GLU A 1 98 ? -0.257 13.006 23.057 1.00 96.31 98 GLU A C 1
ATOM 762 O O . GLU A 1 98 ? -0.671 13.752 23.946 1.00 96.31 98 GLU A O 1
ATOM 767 N N . GLU A 1 99 ? 0.668 13.403 22.175 1.00 94.94 99 GLU A N 1
ATOM 768 C CA . GLU A 1 99 ? 1.278 14.742 22.214 1.00 94.94 99 GLU A CA 1
ATOM 769 C C . GLU A 1 99 ? 0.255 15.849 21.918 1.00 94.94 99 GLU A C 1
ATOM 771 O O . GLU A 1 99 ? 0.261 16.903 22.560 1.00 94.94 99 GLU A O 1
ATOM 776 N N . MET A 1 100 ? -0.640 15.602 20.964 1.00 93.69 100 MET A N 1
ATOM 777 C CA . MET A 1 100 ? -1.639 16.563 20.500 1.00 93.69 100 MET A CA 1
ATOM 778 C C . MET A 1 100 ? -2.879 16.626 21.401 1.00 93.69 100 MET A C 1
ATOM 780 O O . MET A 1 100 ? -3.688 17.546 21.268 1.00 93.69 100 MET A O 1
ATOM 784 N N . GLY A 1 101 ? -3.040 15.674 22.325 1.00 95.12 101 GLY A N 1
ATOM 785 C CA . GLY A 1 101 ? -4.239 15.543 23.153 1.00 95.12 101 GLY A CA 1
ATOM 786 C C . GLY A 1 101 ? -5.490 15.163 22.352 1.00 95.12 101 GLY A C 1
ATOM 787 O O . GLY A 1 101 ? -6.602 15.496 22.766 1.00 95.12 101 GLY A O 1
ATOM 788 N N . THR A 1 102 ? -5.310 14.502 21.208 1.00 96.12 102 THR A N 1
ATOM 789 C CA . THR A 1 102 ? -6.379 13.985 20.344 1.00 96.12 102 THR A CA 1
ATOM 790 C C . THR A 1 102 ? -6.612 12.495 20.613 1.00 96.12 102 THR A C 1
ATOM 792 O O . THR A 1 102 ? -5.900 11.860 21.392 1.00 96.12 102 THR A O 1
ATOM 795 N N . THR A 1 103 ? -7.667 11.921 20.034 1.00 97.25 103 THR A N 1
ATOM 796 C CA . THR A 1 103 ? -8.025 10.511 20.242 1.00 97.25 103 THR A CA 1
ATOM 797 C C . THR A 1 103 ? -7.764 9.708 18.980 1.00 97.25 103 THR A C 1
ATOM 799 O O . THR A 1 103 ? -8.370 9.969 17.942 1.00 97.25 103 THR A O 1
ATOM 802 N N . LEU A 1 104 ? -6.916 8.682 19.080 1.00 97.88 104 LEU A N 1
ATOM 803 C CA . LEU A 1 104 ? -6.770 7.691 18.019 1.00 97.88 104 LEU A CA 1
ATOM 804 C C . LEU A 1 104 ? -7.945 6.702 18.050 1.00 97.88 104 LEU A C 1
ATOM 806 O O . LEU A 1 104 ? -8.235 6.088 19.077 1.00 97.88 104 LEU A O 1
ATOM 810 N N . HIS A 1 105 ? -8.607 6.535 16.909 1.00 97.06 105 HIS A N 1
ATOM 811 C CA . HIS A 1 105 ? -9.685 5.572 16.678 1.00 97.06 105 HIS A CA 1
ATOM 812 C C . HIS A 1 105 ? -9.655 5.118 15.205 1.00 97.06 105 HIS A C 1
ATOM 814 O O . HIS A 1 105 ? -8.960 5.753 14.411 1.00 97.06 105 HIS A O 1
ATOM 820 N N . PRO A 1 106 ? -10.376 4.046 14.809 1.00 96.50 106 PRO A N 1
ATOM 821 C CA . PRO A 1 106 ? -10.281 3.487 13.457 1.00 96.50 106 PRO A CA 1
ATOM 822 C C . PRO A 1 106 ? -10.416 4.528 12.342 1.00 96.50 106 PRO A C 1
ATOM 824 O O . PRO A 1 106 ? -9.528 4.624 11.504 1.00 96.50 106 PRO A O 1
ATOM 827 N N . GLU A 1 107 ? -11.459 5.359 12.387 1.00 96.00 107 GLU A N 1
ATOM 828 C CA . GLU A 1 107 ? -11.778 6.386 11.378 1.00 96.00 107 GLU A CA 1
ATOM 829 C C . GLU A 1 107 ? -11.027 7.720 11.550 1.00 96.00 107 GLU A C 1
ATOM 831 O O . GLU A 1 107 ? -11.283 8.661 10.796 1.00 96.00 107 GLU A O 1
ATOM 836 N N . ALA A 1 108 ? -10.092 7.817 12.506 1.00 96.38 108 ALA A N 1
ATOM 837 C CA . ALA A 1 108 ? -9.361 9.055 12.772 1.00 96.38 108 ALA A CA 1
ATOM 838 C C . ALA A 1 108 ? -8.663 9.559 11.503 1.00 96.38 108 ALA A C 1
ATOM 840 O O . ALA A 1 108 ? -8.102 8.771 10.734 1.00 96.38 108 ALA A O 1
ATOM 841 N N . GLN A 1 109 ? -8.695 10.866 11.269 1.00 95.25 109 GLN A N 1
ATOM 842 C CA . GLN A 1 109 ? -8.098 11.468 10.078 1.00 95.25 109 GLN A CA 1
ATOM 843 C C . GLN A 1 109 ? -6.827 12.222 10.465 1.00 95.25 109 GLN A C 1
ATOM 845 O O . GLN A 1 109 ? -6.843 13.005 11.418 1.00 95.25 109 GLN A O 1
ATOM 850 N N . TRP A 1 110 ? -5.734 12.039 9.709 1.00 95.31 110 TRP A N 1
ATOM 851 C CA . TRP A 1 110 ? -4.434 12.629 10.054 1.00 95.31 110 TRP A CA 1
ATOM 852 C C . TRP A 1 110 ? -4.523 14.135 10.299 1.00 95.31 110 TRP A C 1
ATOM 854 O O . TRP A 1 110 ? -4.067 14.635 11.325 1.00 95.31 110 TRP A O 1
ATOM 864 N N . HIS A 1 111 ? -5.183 14.862 9.394 1.00 92.50 111 HIS A N 1
ATOM 865 C CA . HIS A 1 111 ? -5.318 16.312 9.496 1.00 92.50 111 HIS A CA 1
ATOM 866 C C . HIS A 1 111 ? -6.009 16.768 10.793 1.00 92.50 111 HIS A C 1
ATOM 868 O O . HIS A 1 111 ? -5.683 17.838 11.299 1.00 92.50 111 HIS A O 1
ATOM 874 N N . ARG A 1 112 ? -6.912 15.968 11.376 1.00 93.44 112 ARG A N 1
ATOM 875 C CA . ARG A 1 112 ? -7.521 16.273 12.679 1.00 93.44 112 ARG A CA 1
ATOM 876 C C . ARG A 1 112 ? -6.598 15.911 13.836 1.00 93.44 112 ARG A C 1
ATOM 878 O O . ARG A 1 112 ? -6.402 16.737 14.723 1.00 93.44 112 ARG A O 1
ATOM 885 N N . LEU A 1 113 ? -5.976 14.731 13.798 1.00 94.44 113 LEU A N 1
ATOM 886 C CA . LEU A 1 113 ? -5.017 14.297 14.821 1.00 94.44 113 LEU A CA 1
ATOM 887 C C . LEU A 1 113 ? -3.835 15.265 14.962 1.00 94.44 113 LEU A C 1
ATOM 889 O O . LEU A 1 113 ? -3.439 15.587 16.080 1.00 94.44 113 LEU A O 1
ATOM 893 N N . ALA A 1 114 ? -3.311 15.752 13.836 1.00 93.25 114 ALA A N 1
ATOM 894 C CA . ALA A 1 114 ? -2.158 16.646 13.752 1.00 93.25 114 ALA A CA 1
ATOM 895 C C . ALA A 1 114 ? -2.516 18.146 13.815 1.00 93.25 114 ALA A C 1
ATOM 897 O O . ALA A 1 114 ? -1.623 18.994 13.716 1.00 93.25 114 ALA A O 1
ATOM 898 N N . ALA A 1 115 ? -3.803 18.483 13.980 1.00 90.88 115 ALA A N 1
ATOM 899 C CA . ALA A 1 115 ? -4.338 19.848 13.972 1.00 90.88 115 ALA A CA 1
ATOM 900 C C . ALA A 1 115 ? -3.929 20.674 12.728 1.00 90.88 115 ALA A C 1
ATOM 902 O O . ALA A 1 115 ? -3.523 21.837 12.823 1.00 90.88 115 ALA A O 1
ATOM 903 N N . ARG A 1 116 ? -4.042 20.059 11.545 1.00 87.06 116 ARG A N 1
ATOM 904 C CA . ARG A 1 116 ? -3.946 20.708 10.228 1.00 87.06 116 ARG A CA 1
ATOM 905 C C . ARG A 1 116 ? -5.278 21.361 9.859 1.00 87.06 116 ARG A C 1
ATOM 907 O O . ARG A 1 116 ? -6.344 20.938 10.301 1.00 87.06 116 ARG A O 1
ATOM 914 N N . SER A 1 117 ? -5.239 22.385 9.006 1.00 83.25 117 SER A N 1
ATOM 915 C CA . SER A 1 117 ? -6.458 23.116 8.626 1.00 83.25 117 SER A CA 1
ATOM 916 C C . SER A 1 117 ? -7.358 22.357 7.641 1.00 83.25 117 SER A C 1
ATOM 918 O O . SER A 1 117 ? -8.560 22.619 7.573 1.00 83.25 117 SER A O 1
ATOM 920 N N . SER A 1 118 ? -6.790 21.427 6.869 1.00 84.25 118 SER A N 1
ATOM 921 C CA . SER A 1 118 ? -7.498 20.566 5.917 1.00 84.25 118 SER A CA 1
ATOM 922 C C . SER A 1 118 ? -6.647 19.331 5.577 1.00 84.25 118 SER A C 1
ATOM 924 O O . SER A 1 118 ? -5.448 19.353 5.854 1.00 84.25 118 SER A O 1
ATOM 926 N N . PRO A 1 119 ? -7.210 18.291 4.934 1.00 82.12 119 PRO A N 1
ATOM 927 C CA . PRO A 1 119 ? -6.434 17.146 4.445 1.00 82.12 119 PRO A CA 1
ATOM 928 C C . PRO A 1 119 ? -5.279 17.534 3.518 1.00 82.12 119 PRO A C 1
ATOM 930 O O . PRO A 1 119 ? -4.212 16.952 3.595 1.00 82.12 119 PRO A O 1
ATOM 933 N N . SER A 1 120 ? -5.470 18.559 2.683 1.00 82.69 120 SER A N 1
ATOM 934 C CA . SER A 1 120 ? -4.464 19.013 1.711 1.00 82.69 120 SER A CA 1
ATOM 935 C C . SER A 1 120 ? -3.466 20.029 2.286 1.00 82.69 120 SER A C 1
ATOM 937 O O . SER A 1 120 ? -2.708 20.652 1.538 1.00 82.69 120 SER A O 1
ATOM 939 N N . ASP A 1 121 ? -3.504 20.277 3.598 1.00 82.19 121 ASP A N 1
ATOM 940 C CA . ASP A 1 121 ? -2.600 21.204 4.277 1.00 82.19 121 ASP A CA 1
ATOM 941 C C . ASP A 1 121 ? -1.325 20.486 4.736 1.00 82.19 121 ASP A C 1
ATOM 943 O O . ASP A 1 121 ? -1.196 20.090 5.891 1.00 82.19 121 ASP A O 1
ATOM 947 N N . HIS A 1 122 ? -0.367 20.375 3.815 1.00 78.12 122 HIS A N 1
ATOM 948 C CA . HIS A 1 122 ? 0.988 19.862 4.075 1.00 78.12 122 HIS A CA 1
ATOM 949 C C . HIS A 1 122 ? 1.980 20.984 4.436 1.00 78.12 122 HIS A C 1
ATOM 951 O O . HIS A 1 122 ? 3.199 20.844 4.284 1.00 78.12 122 HIS A O 1
ATOM 957 N N . GLY A 1 123 ? 1.469 22.161 4.815 1.00 72.75 123 GLY A N 1
ATOM 958 C CA . GLY A 1 123 ? 2.284 23.311 5.178 1.00 72.75 123 GLY A CA 1
ATOM 959 C C . GLY A 1 123 ? 3.008 23.124 6.516 1.00 72.75 123 GLY A C 1
ATOM 960 O O . GLY A 1 123 ? 2.689 22.225 7.301 1.00 72.75 123 GLY A O 1
ATOM 961 N N . PRO A 1 124 ? 3.986 23.996 6.832 1.00 74.31 124 PRO A N 1
ATOM 962 C CA . PRO A 1 124 ? 4.542 24.033 8.176 1.00 74.31 124 PRO A CA 1
ATOM 963 C C . PRO A 1 124 ? 3.410 24.253 9.193 1.00 74.31 124 PRO A C 1
ATOM 965 O O . PRO A 1 124 ? 2.502 25.045 8.928 1.00 74.31 124 PRO A O 1
ATOM 968 N N . PRO A 1 125 ? 3.459 23.582 10.353 1.00 74.88 125 PRO A N 1
ATOM 969 C CA . PRO A 1 125 ? 2.387 23.646 11.334 1.00 74.88 125 PRO A CA 1
ATOM 970 C C . PRO A 1 125 ? 2.125 25.086 11.762 1.00 74.88 125 PRO A C 1
ATOM 972 O O . PRO A 1 125 ? 3.041 25.874 12.023 1.00 74.88 125 PRO A O 1
ATOM 975 N N . HIS A 1 126 ? 0.847 25.433 11.840 1.00 67.12 126 HIS A N 1
ATOM 976 C CA . HIS A 1 126 ? 0.399 26.724 12.332 1.00 67.12 126 HIS A CA 1
ATOM 977 C C . HIS A 1 126 ? -0.016 26.590 13.801 1.00 67.12 126 HIS A C 1
ATOM 979 O O . HIS A 1 126 ? -0.855 25.766 14.152 1.00 67.12 126 HIS A O 1
ATOM 985 N N . GLY A 1 127 ? 0.559 27.414 14.681 1.00 79.19 127 GLY A N 1
ATOM 986 C CA . GLY A 1 127 ? 0.195 27.421 16.100 1.00 79.19 127 GLY A CA 1
ATOM 987 C C . GLY A 1 127 ? 0.643 26.157 16.837 1.00 79.19 127 GLY A C 1
ATOM 988 O O . GLY A 1 127 ? 1.840 25.924 16.971 1.00 79.19 127 GLY A O 1
ATOM 989 N N . THR A 1 128 ? -0.315 25.391 17.363 1.00 79.88 128 THR A N 1
ATOM 990 C CA . THR A 1 128 ? -0.080 24.203 18.204 1.00 79.88 128 THR A CA 1
ATOM 991 C C . THR A 1 128 ? -0.100 22.883 17.429 1.00 79.88 128 THR A C 1
ATOM 993 O O . THR A 1 128 ? -0.152 21.841 18.067 1.00 79.88 128 THR A O 1
ATOM 996 N N . GLY A 1 129 ? -0.097 22.917 16.089 1.00 88.44 129 GLY A N 1
ATOM 997 C CA . GLY A 1 129 ? -0.085 21.725 15.232 1.00 88.44 129 GLY A CA 1
ATOM 998 C C . GLY A 1 129 ? 1.158 20.847 15.397 1.00 88.44 129 GLY A C 1
ATOM 999 O O . GLY A 1 129 ? 2.200 21.319 15.864 1.00 88.44 129 GLY A O 1
ATOM 1000 N N . TRP A 1 130 ? 1.051 19.583 14.975 1.00 92.19 130 TRP A N 1
ATOM 1001 C CA . TRP A 1 130 ? 2.153 18.617 15.028 1.00 92.19 130 TRP A CA 1
ATOM 1002 C C . TRP A 1 130 ? 3.409 19.181 14.359 1.00 92.19 130 TRP A C 1
ATOM 1004 O O . TRP A 1 130 ? 3.395 19.589 13.197 1.00 92.19 130 TRP A O 1
ATOM 1014 N N . ALA A 1 131 ? 4.506 19.217 15.115 1.00 89.75 131 ALA A N 1
ATOM 1015 C CA . ALA A 1 131 ? 5.737 19.886 14.702 1.00 89.75 131 ALA A CA 1
ATOM 1016 C C . ALA A 1 131 ? 6.576 19.088 13.691 1.00 89.75 131 ALA A C 1
ATOM 1018 O O . ALA A 1 131 ? 7.478 19.656 13.074 1.00 89.75 131 ALA A O 1
ATOM 1019 N N . GLY A 1 132 ? 6.325 17.784 13.582 1.00 90.88 132 GLY A N 1
ATOM 1020 C CA . GLY A 1 132 ? 7.054 16.885 12.700 1.00 90.88 132 GLY A CA 1
ATOM 1021 C C . GLY A 1 132 ? 6.435 16.765 11.304 1.00 90.88 132 GLY A C 1
ATOM 1022 O O . GLY A 1 132 ? 5.581 17.559 10.901 1.00 90.88 132 GLY A O 1
ATOM 1023 N N . GLY A 1 133 ? 6.907 15.774 10.549 1.00 90.75 133 GLY A N 1
ATOM 1024 C CA . GLY A 1 133 ? 6.440 15.496 9.189 1.00 90.75 133 GLY A CA 1
ATOM 1025 C C . GLY A 1 133 ? 5.150 14.679 9.160 1.00 90.75 133 GLY A C 1
ATOM 1026 O O . GLY A 1 133 ? 4.927 13.835 10.029 1.00 90.75 133 GLY A O 1
ATOM 1027 N N . ASP A 1 134 ? 4.329 14.919 8.141 1.00 93.25 134 ASP A N 1
ATOM 1028 C CA . ASP A 1 134 ? 3.127 14.128 7.871 1.00 93.25 134 ASP A CA 1
ATOM 1029 C C . ASP A 1 134 ? 3.492 12.707 7.395 1.00 93.25 134 ASP A C 1
ATOM 1031 O O . ASP A 1 134 ? 4.580 12.505 6.833 1.00 93.25 134 ASP A O 1
ATOM 1035 N N . PRO A 1 135 ? 2.605 11.716 7.593 1.00 94.75 135 PRO A N 1
ATOM 1036 C CA . PRO A 1 135 ? 2.696 10.431 6.926 1.00 94.75 135 PRO A CA 1
ATOM 1037 C C . PRO A 1 135 ? 2.770 10.592 5.411 1.00 94.75 135 PRO A C 1
ATOM 1039 O O . PRO A 1 135 ? 2.190 11.508 4.830 1.00 94.75 135 PRO A O 1
ATOM 1042 N N . HIS A 1 136 ? 3.474 9.674 4.755 1.00 92.19 136 HIS A N 1
ATOM 1043 C CA . HIS A 1 136 ? 3.483 9.648 3.300 1.00 92.19 136 HIS A CA 1
ATOM 1044 C C . HIS A 1 136 ? 2.168 9.059 2.774 1.00 92.19 136 HIS A C 1
ATOM 1046 O O . HIS A 1 136 ? 1.832 7.911 3.072 1.00 92.19 136 HIS A O 1
ATOM 1052 N N . GLU A 1 137 ? 1.451 9.827 1.958 1.00 92.81 137 GLU A N 1
ATOM 1053 C CA . GLU A 1 137 ? 0.267 9.349 1.242 1.00 92.81 137 GLU A CA 1
ATOM 1054 C C . GLU A 1 137 ? 0.665 8.375 0.125 1.00 92.81 137 GLU A C 1
ATOM 1056 O O . GLU A 1 137 ? 1.672 8.575 -0.564 1.00 92.81 137 GLU A O 1
ATOM 1061 N N . GLY A 1 138 ? -0.092 7.287 -0.032 1.00 92.56 138 GLY A N 1
ATOM 1062 C CA . GLY A 1 138 ? 0.103 6.319 -1.110 1.00 92.56 138 GLY A CA 1
ATOM 1063 C C . GLY A 1 138 ? 1.399 5.518 -1.067 1.00 92.56 138 GLY A C 1
ATOM 1064 O O . GLY A 1 138 ? 1.700 4.796 -2.025 1.00 92.56 138 GLY A O 1
ATOM 1065 N N . LEU A 1 139 ? 2.190 5.644 -0.000 1.00 92.94 139 LEU A N 1
ATOM 1066 C CA . LEU A 1 139 ? 3.529 5.079 0.078 1.00 92.94 139 LEU A CA 1
ATOM 1067 C C . LEU A 1 139 ? 3.766 4.385 1.420 1.00 92.94 139 LEU A C 1
ATOM 1069 O O . LEU A 1 139 ? 4.183 4.999 2.403 1.00 92.94 139 LEU A O 1
ATOM 1073 N N . LEU A 1 140 ? 3.596 3.067 1.414 1.00 94.56 140 LEU A N 1
ATOM 1074 C CA . LEU A 1 140 ? 4.025 2.205 2.503 1.00 94.56 140 LEU A CA 1
ATOM 1075 C C . LEU A 1 140 ? 5.547 2.004 2.417 1.00 94.56 140 LEU A C 1
ATOM 1077 O O . LEU A 1 140 ? 6.088 1.589 1.385 1.00 94.56 140 LEU A O 1
ATOM 1081 N N . ASP A 1 141 ? 6.258 2.319 3.500 1.00 91.56 141 ASP A N 1
ATOM 1082 C CA . ASP A 1 141 ? 7.716 2.171 3.575 1.00 91.56 141 ASP A CA 1
ATOM 1083 C C . ASP A 1 141 ? 8.161 0.712 3.358 1.00 91.56 141 ASP A C 1
ATOM 1085 O O . ASP A 1 141 ? 7.450 -0.233 3.697 1.00 91.56 141 ASP A O 1
ATOM 1089 N N . ARG A 1 142 ? 9.382 0.522 2.841 1.00 94.19 142 ARG A N 1
ATOM 1090 C CA . ARG A 1 142 ? 9.968 -0.800 2.568 1.00 94.19 142 ARG A CA 1
ATOM 1091 C C . ARG A 1 142 ? 9.953 -1.729 3.772 1.00 94.19 142 ARG A C 1
ATOM 1093 O O . ARG A 1 142 ? 9.640 -2.907 3.616 1.00 94.19 142 ARG A O 1
ATOM 1100 N N . ARG A 1 143 ? 10.280 -1.224 4.962 1.00 94.81 143 ARG A N 1
ATOM 1101 C CA . ARG A 1 143 ? 10.302 -2.036 6.182 1.00 94.81 143 ARG A CA 1
ATOM 1102 C C . ARG A 1 143 ? 8.898 -2.492 6.568 1.00 94.81 143 ARG A C 1
ATOM 1104 O O . ARG A 1 143 ? 8.737 -3.634 6.987 1.00 94.81 143 ARG A O 1
ATOM 1111 N N . LEU A 1 144 ? 7.903 -1.620 6.411 1.00 97.25 144 LEU A N 1
ATOM 1112 C CA . LEU A 1 144 ? 6.509 -1.940 6.720 1.00 97.25 144 LEU A CA 1
ATOM 1113 C C . LEU A 1 144 ? 5.902 -2.877 5.675 1.00 97.25 144 LEU A C 1
ATOM 1115 O O . LEU A 1 144 ? 5.213 -3.821 6.042 1.00 97.25 144 LEU A O 1
ATOM 1119 N N . LEU A 1 145 ? 6.217 -2.687 4.389 1.00 98.19 145 LEU A N 1
ATOM 1120 C CA . LEU A 1 145 ? 5.799 -3.612 3.338 1.00 98.19 145 LEU A CA 1
ATOM 1121 C C . LEU A 1 145 ? 6.379 -5.015 3.560 1.00 98.19 145 LEU A C 1
ATOM 1123 O O . LEU A 1 145 ? 5.670 -5.991 3.348 1.00 98.19 145 LEU A O 1
ATOM 1127 N N . ALA A 1 146 ? 7.635 -5.130 4.006 1.00 98.00 146 ALA A N 1
ATOM 1128 C CA . ALA A 1 146 ? 8.241 -6.422 4.327 1.00 98.00 146 ALA A CA 1
ATOM 1129 C C . ALA A 1 146 ? 7.523 -7.122 5.497 1.00 98.00 146 ALA A C 1
ATOM 1131 O O . ALA A 1 146 ? 7.168 -8.292 5.377 1.00 98.00 146 ALA A O 1
ATOM 1132 N N . ALA A 1 147 ? 7.232 -6.397 6.585 1.00 98.44 147 ALA A N 1
ATOM 1133 C CA . ALA A 1 147 ? 6.461 -6.933 7.711 1.00 98.44 147 ALA A CA 1
ATOM 1134 C C . ALA A 1 147 ? 5.046 -7.365 7.282 1.00 98.44 147 ALA A C 1
ATOM 1136 O O . ALA A 1 147 ? 4.599 -8.471 7.586 1.00 98.44 147 ALA A O 1
ATOM 1137 N N . LEU A 1 148 ? 4.367 -6.530 6.490 1.00 98.69 148 LEU A N 1
ATOM 1138 C CA . LEU A 1 148 ? 3.060 -6.852 5.926 1.00 98.69 148 LEU A CA 1
ATOM 1139 C C . LEU A 1 148 ? 3.121 -8.099 5.031 1.00 98.69 148 LEU A C 1
ATOM 1141 O O . LEU A 1 148 ? 2.278 -8.984 5.158 1.00 98.69 148 LEU A O 1
ATOM 1145 N N . ALA A 1 149 ? 4.125 -8.207 4.161 1.00 98.69 149 ALA A N 1
ATOM 1146 C CA . ALA A 1 149 ? 4.316 -9.358 3.284 1.00 98.69 149 ALA A CA 1
ATOM 1147 C C . ALA A 1 149 ? 4.520 -10.662 4.070 1.00 98.69 149 ALA A C 1
ATOM 1149 O O . ALA A 1 149 ? 3.915 -11.679 3.724 1.00 98.69 149 ALA A O 1
ATOM 1150 N N . ASP A 1 150 ? 5.304 -10.627 5.151 1.00 98.56 150 ASP A N 1
ATOM 1151 C CA . ASP A 1 150 ? 5.522 -11.776 6.036 1.00 98.56 150 ASP A CA 1
ATOM 1152 C C . ASP A 1 150 ? 4.219 -12.251 6.698 1.00 98.56 150 ASP A C 1
ATOM 1154 O O . ASP A 1 150 ? 3.986 -13.456 6.840 1.00 98.56 150 ASP A O 1
ATOM 1158 N N . VAL A 1 151 ? 3.337 -11.325 7.088 1.00 98.75 151 VAL A N 1
ATOM 1159 C CA . VAL A 1 151 ? 2.013 -11.674 7.615 1.00 98.75 151 VAL A CA 1
ATOM 1160 C C . VAL A 1 151 ? 1.122 -12.227 6.499 1.00 98.75 151 VAL A C 1
ATOM 1162 O O . VAL A 1 151 ? 0.628 -13.348 6.622 1.00 98.75 151 VAL A O 1
ATOM 1165 N N . LEU A 1 152 ? 0.956 -11.508 5.385 1.00 98.75 152 LEU A N 1
ATOM 1166 C CA . LEU A 1 152 ? 0.068 -11.901 4.281 1.00 98.75 152 LEU A CA 1
ATOM 1167 C C . LEU A 1 152 ? 0.436 -13.262 3.670 1.00 98.75 152 LEU A C 1
ATOM 1169 O O . LEU A 1 152 ? -0.457 -14.054 3.359 1.00 98.75 152 LEU A O 1
ATOM 1173 N N . ALA A 1 153 ? 1.730 -13.584 3.567 1.00 98.75 153 ALA A N 1
ATOM 1174 C CA . ALA A 1 153 ? 2.209 -14.875 3.068 1.00 98.75 153 ALA A CA 1
ATOM 1175 C C . ALA A 1 153 ? 1.695 -16.072 3.886 1.00 98.75 153 ALA A C 1
ATOM 1177 O O . ALA A 1 153 ? 1.497 -17.153 3.333 1.00 98.75 153 ALA A O 1
ATOM 1178 N N . ARG A 1 154 ? 1.468 -15.898 5.196 1.00 98.56 154 ARG A N 1
ATOM 1179 C CA . ARG A 1 154 ? 0.970 -16.959 6.091 1.00 98.56 154 ARG A CA 1
ATOM 1180 C C . ARG A 1 154 ? -0.537 -17.185 5.976 1.00 98.56 154 ARG A C 1
ATOM 1182 O O . ARG A 1 154 ? -1.029 -18.201 6.462 1.00 98.56 154 ARG A O 1
ATOM 1189 N N . HIS A 1 155 ? -1.254 -16.260 5.340 1.00 98.75 155 HIS A N 1
ATOM 1190 C CA . HIS A 1 155 ? -2.718 -16.225 5.275 1.00 98.75 155 HIS A CA 1
ATOM 1191 C C . HIS A 1 155 ? -3.268 -16.435 3.857 1.00 98.75 155 HIS A C 1
ATOM 1193 O O . HIS A 1 155 ? -4.396 -16.053 3.563 1.00 98.75 155 HIS A O 1
ATOM 1199 N N . THR A 1 156 ? -2.493 -17.071 2.978 1.00 98.75 156 THR A N 1
ATOM 1200 C CA . THR A 1 156 ? -2.934 -17.535 1.652 1.00 98.75 156 THR A CA 1
ATOM 1201 C C . THR A 1 156 ? -2.403 -18.940 1.378 1.00 98.75 156 THR A C 1
ATOM 1203 O O . THR A 1 156 ? -1.330 -19.321 1.848 1.00 98.75 156 THR A O 1
ATOM 1206 N N . GLY A 1 157 ? -3.163 -19.727 0.620 1.00 98.69 157 GLY A N 1
ATOM 1207 C CA . GLY A 1 157 ? -2.724 -21.004 0.068 1.00 98.69 157 GLY A CA 1
ATOM 1208 C C . GLY A 1 157 ? -1.895 -20.868 -1.211 1.00 98.69 157 GLY A C 1
ATOM 1209 O O . GLY A 1 157 ? -1.367 -21.876 -1.674 1.00 98.69 157 GLY A O 1
ATOM 1210 N N . THR A 1 158 ? -1.776 -19.661 -1.775 1.00 98.62 158 THR A N 1
ATOM 1211 C CA . THR A 1 158 ? -1.045 -19.384 -3.023 1.00 98.62 158 THR A CA 1
ATOM 1212 C C . THR A 1 158 ? -0.032 -18.234 -2.870 1.00 98.62 158 THR A C 1
ATOM 1214 O O . THR A 1 158 ? -0.093 -17.260 -3.624 1.00 98.62 158 THR A O 1
ATOM 1217 N N . PRO A 1 159 ? 0.911 -18.281 -1.906 1.00 98.50 159 PRO A N 1
ATOM 1218 C CA . PRO A 1 159 ? 1.890 -17.206 -1.705 1.00 98.50 159 PRO A CA 1
ATOM 1219 C C . PRO A 1 159 ? 2.867 -17.045 -2.879 1.00 98.50 159 PRO A C 1
ATOM 1221 O O . PRO A 1 159 ? 3.468 -15.988 -3.053 1.00 98.50 159 PRO A O 1
ATOM 1224 N N . GLU A 1 160 ? 3.051 -18.073 -3.701 1.00 98.62 160 GLU A N 1
ATOM 1225 C CA . GLU A 1 160 ? 3.850 -18.022 -4.923 1.00 98.62 160 GLU A CA 1
ATOM 1226 C C . GLU A 1 160 ? 3.146 -17.316 -6.091 1.00 98.62 160 GLU A C 1
ATOM 1228 O O . GLU A 1 160 ? 3.767 -17.083 -7.131 1.00 98.62 160 GLU A O 1
ATOM 1233 N N . ASP A 1 161 ? 1.868 -16.977 -5.920 1.00 98.38 161 ASP A N 1
ATOM 1234 C CA . ASP A 1 161 ? 1.005 -16.521 -6.992 1.00 98.38 161 ASP A CA 1
ATOM 1235 C C . ASP A 1 161 ? 0.091 -15.372 -6.545 1.00 98.38 161 ASP A C 1
ATOM 1237 O O . ASP A 1 161 ? -1.038 -15.570 -6.088 1.00 98.38 161 ASP A O 1
ATOM 1241 N N . THR A 1 162 ? 0.605 -14.148 -6.665 1.00 98.62 162 THR A N 1
ATOM 1242 C CA . THR A 1 162 ? -0.120 -12.922 -6.320 1.00 98.62 162 THR A CA 1
ATOM 1243 C C . THR A 1 162 ? -0.114 -11.925 -7.468 1.00 98.62 162 THR A C 1
ATOM 1245 O O . THR A 1 162 ? 0.792 -11.919 -8.304 1.00 98.62 162 THR A O 1
ATOM 1248 N N . VAL A 1 163 ? -1.127 -11.068 -7.502 1.00 98.38 163 VAL A N 1
ATOM 1249 C CA . VAL A 1 163 ? -1.256 -9.959 -8.443 1.00 98.38 163 VAL A CA 1
ATOM 1250 C C . VAL A 1 163 ? -0.996 -8.660 -7.698 1.00 98.38 163 VAL A C 1
ATOM 1252 O O . VAL A 1 163 ? -1.655 -8.360 -6.709 1.00 98.38 163 VAL A O 1
ATOM 1255 N N . VAL A 1 164 ? -0.015 -7.905 -8.181 1.00 98.12 164 VAL A N 1
ATOM 1256 C CA . VAL A 1 164 ? 0.437 -6.622 -7.644 1.00 98.12 164 VAL A CA 1
ATOM 1257 C C . VAL A 1 164 ? 0.040 -5.535 -8.633 1.00 98.12 164 VAL A C 1
ATOM 1259 O O . VAL A 1 164 ? 0.430 -5.596 -9.803 1.00 98.12 164 VAL A O 1
ATOM 1262 N N . ALA A 1 165 ? -0.711 -4.543 -8.175 1.00 96.38 165 ALA A N 1
ATOM 1263 C CA . ALA A 1 165 ? -1.161 -3.426 -8.988 1.00 96.38 165 ALA A CA 1
ATOM 1264 C C . ALA A 1 165 ? -0.380 -2.156 -8.644 1.00 96.38 165 ALA A C 1
ATOM 1266 O O . ALA A 1 165 ? -0.181 -1.830 -7.472 1.00 96.38 165 ALA A O 1
ATOM 1267 N N . PHE A 1 166 ? 0.013 -1.406 -9.670 1.00 95.69 166 PHE A N 1
ATOM 1268 C CA . PHE A 1 166 ? 0.531 -0.053 -9.513 1.00 95.69 166 PHE A CA 1
ATOM 1269 C C . PHE A 1 166 ? -0.282 0.930 -10.341 1.00 95.69 166 PHE A C 1
ATOM 1271 O O . PHE A 1 166 ? -0.520 0.687 -11.525 1.00 95.69 166 PHE A O 1
ATOM 1278 N N . TRP A 1 167 ? -0.658 2.055 -9.738 1.00 94.44 167 TRP A N 1
ATOM 1279 C CA . TRP A 1 167 ? -1.372 3.121 -10.428 1.00 94.44 167 TRP A CA 1
ATOM 1280 C C . TRP A 1 167 ? -0.561 3.650 -11.619 1.00 94.44 167 TRP A C 1
ATOM 1282 O O . TRP A 1 167 ? 0.616 3.996 -11.490 1.00 94.44 167 TRP A O 1
ATOM 1292 N N . ASP A 1 168 ? -1.185 3.739 -12.791 1.00 90.81 168 ASP A N 1
ATOM 1293 C CA . ASP A 1 168 ? -0.551 4.200 -14.030 1.00 90.81 168 ASP A CA 1
ATOM 1294 C C . ASP A 1 168 ? -0.185 5.701 -14.015 1.00 90.81 168 ASP A C 1
ATOM 1296 O O . ASP A 1 168 ? 0.586 6.178 -14.851 1.00 90.81 168 ASP A O 1
ATOM 1300 N N . GLY A 1 169 ? -0.698 6.456 -13.042 1.00 88.00 169 GLY A N 1
ATOM 1301 C CA . GLY A 1 169 ? -0.538 7.904 -12.960 1.00 88.00 169 GLY A CA 1
ATOM 1302 C C . GLY A 1 169 ? 0.624 8.409 -12.103 1.00 88.00 169 GLY A C 1
ATOM 1303 O O . GLY A 1 169 ? 0.817 9.620 -12.040 1.00 88.00 169 GLY A O 1
ATOM 1304 N N . TYR A 1 170 ? 1.456 7.540 -11.510 1.00 84.88 170 TYR A N 1
ATOM 1305 C CA . TYR A 1 170 ? 2.613 7.969 -10.697 1.00 84.88 170 TYR A CA 1
ATOM 1306 C C . TYR A 1 170 ? 3.656 8.815 -11.459 1.00 84.88 170 TYR A C 1
ATOM 1308 O O . TYR A 1 170 ? 4.549 9.402 -10.854 1.00 84.88 170 TYR A O 1
ATOM 1316 N N . GLY A 1 171 ? 3.606 8.863 -12.796 1.00 77.19 171 GLY A N 1
ATOM 1317 C CA . GLY A 1 171 ? 4.516 9.679 -13.615 1.00 77.19 171 GLY A CA 1
ATOM 1318 C C . GLY A 1 171 ? 5.942 9.124 -13.754 1.00 77.19 171 GLY A C 1
ATOM 1319 O O . GLY A 1 171 ? 6.760 9.694 -14.476 1.00 77.19 171 GLY A O 1
ATOM 1320 N N . VAL A 1 172 ? 6.234 7.986 -13.119 1.00 78.25 172 VAL A N 1
ATOM 1321 C CA . VAL A 1 172 ? 7.528 7.277 -13.185 1.00 78.25 172 VAL A CA 1
ATOM 1322 C C . VAL A 1 172 ? 7.591 6.236 -14.306 1.00 78.25 172 VAL A C 1
ATOM 1324 O O . VAL A 1 172 ? 8.666 5.736 -14.642 1.00 78.25 172 VAL A O 1
ATOM 1327 N N . TRP A 1 173 ? 6.446 5.906 -14.908 1.00 87.31 173 TRP A N 1
ATOM 1328 C CA . TRP A 1 173 ? 6.353 4.852 -15.913 1.00 87.31 173 TRP A CA 1
ATOM 1329 C C . TRP A 1 173 ? 6.893 5.289 -17.270 1.00 87.31 173 TRP A C 1
ATOM 1331 O O . TRP A 1 173 ? 6.757 6.459 -17.653 1.00 87.31 173 TRP A O 1
ATOM 1341 N N . PRO A 1 174 ? 7.486 4.353 -18.030 1.00 85.75 174 PRO A N 1
ATOM 1342 C CA . PRO A 1 174 ? 7.952 4.653 -19.365 1.00 85.75 174 PRO A CA 1
ATOM 1343 C C . PRO A 1 174 ? 6.785 4.934 -20.326 1.00 85.75 174 PRO A C 1
ATOM 1345 O O . PRO A 1 174 ? 5.739 4.297 -20.272 1.00 85.75 174 PRO A O 1
ATOM 1348 N N . THR A 1 175 ? 6.989 5.823 -21.293 1.00 82.12 175 THR A N 1
ATOM 1349 C CA . THR A 1 175 ? 6.031 6.222 -22.330 1.00 82.12 175 THR A CA 1
ATOM 1350 C C . THR A 1 175 ? 5.604 5.037 -23.181 1.00 82.12 175 THR A C 1
ATOM 1352 O O . THR A 1 175 ? 4.465 4.991 -23.633 1.00 82.12 175 THR A O 1
ATOM 1355 N N . ALA A 1 176 ? 6.483 4.043 -23.333 1.00 84.00 176 ALA A N 1
ATOM 1356 C CA . ALA A 1 176 ? 6.185 2.770 -23.978 1.00 84.00 176 ALA A CA 1
ATOM 1357 C C . ALA A 1 176 ? 5.071 1.966 -23.278 1.00 84.00 176 ALA A C 1
ATOM 1359 O O . ALA A 1 176 ? 4.537 1.043 -23.885 1.00 84.00 176 ALA A O 1
ATOM 1360 N N . TRP A 1 177 ? 4.728 2.284 -22.023 1.00 88.69 177 TRP A N 1
ATOM 1361 C CA . TRP A 1 177 ? 3.635 1.638 -21.292 1.00 88.69 177 TRP A CA 1
ATOM 1362 C C . TRP A 1 177 ? 2.290 2.355 -21.430 1.00 88.69 177 TRP A C 1
ATOM 1364 O O . TRP A 1 177 ? 1.284 1.790 -21.024 1.00 88.69 177 TRP A O 1
ATOM 1374 N N . ARG A 1 178 ? 2.239 3.553 -22.033 1.00 84.00 178 ARG A N 1
ATOM 1375 C CA . ARG A 1 178 ? 1.009 4.362 -22.139 1.00 84.00 178 ARG A CA 1
ATOM 1376 C C . ARG A 1 178 ? -0.176 3.602 -22.746 1.00 84.00 178 ARG A C 1
ATOM 1378 O O . ARG A 1 178 ? -1.304 3.842 -22.342 1.00 84.00 178 ARG A O 1
ATOM 1385 N N . ASP A 1 179 ? 0.088 2.730 -23.716 1.00 87.12 179 ASP A N 1
ATOM 1386 C CA . ASP A 1 179 ? -0.945 1.980 -24.440 1.00 87.12 179 ASP A CA 1
ATOM 1387 C C . ASP A 1 179 ? -1.036 0.509 -23.986 1.00 87.12 179 ASP A C 1
ATOM 1389 O O . ASP A 1 179 ? -1.672 -0.309 -24.656 1.00 87.12 179 ASP A O 1
ATOM 1393 N N . LEU A 1 180 ? -0.361 0.135 -22.890 1.00 90.06 180 LEU A N 1
ATOM 1394 C CA . LEU A 1 180 ? -0.480 -1.215 -22.345 1.00 90.06 180 LEU A CA 1
ATOM 1395 C C . LEU A 1 180 ? -1.839 -1.407 -21.660 1.00 90.06 180 LEU A C 1
ATOM 1397 O O . LEU A 1 180 ? -2.393 -0.449 -21.122 1.00 90.06 180 LEU A O 1
ATOM 1401 N N . PRO A 1 181 ? -2.371 -2.642 -21.651 1.00 92.19 181 PRO A N 1
ATOM 1402 C CA . PRO A 1 181 ? -3.597 -2.944 -20.929 1.00 92.19 181 PRO A CA 1
ATOM 1403 C C . PRO A 1 181 ? -3.468 -2.619 -19.438 1.00 92.19 181 PRO A C 1
ATOM 1405 O O . PRO A 1 181 ? -2.476 -2.978 -18.801 1.00 92.19 181 PRO A O 1
ATOM 1408 N N . THR A 1 182 ? -4.500 -1.985 -18.895 1.00 93.19 182 THR A N 1
ATOM 1409 C CA . THR A 1 182 ? -4.646 -1.669 -17.474 1.00 93.19 182 THR A CA 1
ATOM 1410 C C . THR A 1 182 ? -5.945 -2.256 -16.941 1.00 93.19 182 THR A C 1
ATOM 1412 O O . THR A 1 182 ? -6.905 -2.463 -17.688 1.00 93.19 182 THR A O 1
ATOM 1415 N N . ALA A 1 183 ? -5.970 -2.541 -15.643 1.00 90.62 183 ALA A N 1
ATOM 1416 C CA . ALA A 1 183 ? -7.202 -2.832 -14.925 1.00 90.62 183 ALA A CA 1
ATOM 1417 C C . ALA A 1 183 ? -7.754 -1.537 -14.334 1.00 90.62 183 ALA A C 1
ATOM 1419 O O . ALA A 1 183 ? -6.995 -0.747 -13.775 1.00 90.62 183 ALA A O 1
ATOM 1420 N N . ARG A 1 184 ? -9.067 -1.323 -14.443 1.00 85.50 184 ARG A N 1
ATOM 1421 C CA . ARG A 1 184 ? -9.731 -0.178 -13.819 1.00 85.50 184 ARG A CA 1
ATOM 1422 C C . ARG A 1 184 ? -10.296 -0.586 -12.467 1.00 85.50 184 ARG A C 1
ATOM 1424 O O . ARG A 1 184 ? -11.203 -1.408 -12.418 1.00 85.50 184 ARG A O 1
ATOM 1431 N N . GLN A 1 185 ? -9.789 0.034 -11.411 1.00 76.25 185 GLN A N 1
ATOM 1432 C CA . GLN A 1 185 ? -10.290 -0.061 -10.037 1.00 76.25 185 GLN A CA 1
ATOM 1433 C C . GLN A 1 185 ? -10.642 1.357 -9.572 1.00 76.25 185 GLN A C 1
ATOM 1435 O O . GLN A 1 185 ? -10.144 2.311 -10.171 1.00 76.25 185 GLN A O 1
ATOM 1440 N N . PRO A 1 186 ? -11.622 1.552 -8.679 1.00 70.00 186 PRO A N 1
ATOM 1441 C CA . PRO A 1 186 ? -12.546 2.685 -8.745 1.00 70.00 186 PRO A CA 1
ATOM 1442 C C . PRO A 1 186 ? -11.891 4.050 -9.025 1.00 70.00 186 PRO A C 1
ATOM 1444 O O . PRO A 1 186 ? -11.231 4.646 -8.184 1.00 70.00 186 PRO A O 1
ATOM 1447 N N . GLY A 1 187 ? -12.096 4.560 -10.247 1.00 72.25 187 GLY A N 1
ATOM 1448 C CA . GLY A 1 187 ? -11.614 5.878 -10.681 1.00 72.25 187 GLY A CA 1
ATOM 1449 C C . GLY A 1 187 ? -10.163 5.954 -11.181 1.00 72.25 187 GLY A C 1
ATOM 1450 O O . GLY A 1 187 ? -9.759 7.027 -11.633 1.00 72.25 187 GLY A O 1
ATOM 1451 N N . ARG A 1 188 ? -9.396 4.858 -11.157 1.00 87.19 188 ARG A N 1
ATOM 1452 C CA . ARG A 1 188 ? -7.975 4.803 -11.539 1.00 87.19 188 ARG A CA 1
ATOM 1453 C C . ARG A 1 188 ? -7.666 3.577 -12.405 1.00 87.19 188 ARG A C 1
ATOM 1455 O O . ARG A 1 188 ? -8.387 2.583 -12.396 1.00 87.19 188 ARG A O 1
ATOM 1462 N N . ASP A 1 189 ? -6.597 3.672 -13.187 1.00 91.62 189 ASP A N 1
ATOM 1463 C CA . ASP A 1 189 ? -6.116 2.591 -14.043 1.00 91.62 189 ASP A CA 1
ATOM 1464 C C . ASP A 1 189 ? -4.782 2.064 -13.499 1.00 91.62 189 ASP A C 1
ATOM 1466 O O . ASP A 1 189 ? -3.924 2.830 -13.059 1.00 91.62 189 ASP A O 1
ATOM 1470 N N . TYR A 1 190 ? -4.608 0.745 -13.500 1.00 93.88 190 TYR A N 1
ATOM 1471 C CA . TYR A 1 190 ? -3.472 0.091 -12.858 1.00 93.88 190 TYR A CA 1
ATOM 1472 C C . TYR A 1 190 ? -2.763 -0.864 -13.807 1.00 93.88 190 TYR A C 1
ATOM 1474 O O . TYR A 1 190 ? -3.387 -1.653 -14.523 1.00 93.88 190 TYR A O 1
ATOM 1482 N N . PHE A 1 191 ? -1.435 -0.835 -13.763 1.00 96.00 191 PHE A N 1
ATOM 1483 C CA . PHE A 1 191 ? -0.600 -1.873 -14.343 1.00 96.00 191 PHE A CA 1
ATOM 1484 C C . PHE A 1 191 ? -0.512 -3.061 -13.391 1.00 96.00 191 PHE A C 1
ATOM 1486 O O . PHE A 1 191 ? -0.161 -2.888 -12.223 1.00 96.00 191 PHE A O 1
ATOM 1493 N N . LEU A 1 192 ? -0.782 -4.264 -13.903 1.00 97.19 192 LEU A N 1
ATOM 1494 C CA . LEU A 1 192 ? -0.774 -5.486 -13.105 1.00 97.19 192 LEU A CA 1
ATOM 1495 C C . LEU A 1 192 ? 0.468 -6.344 -13.371 1.00 97.19 192 LEU A C 1
ATOM 1497 O O . LEU A 1 192 ? 0.868 -6.586 -14.514 1.00 97.19 192 LEU A O 1
ATOM 1501 N N . PHE A 1 193 ? 1.046 -6.856 -12.292 1.00 98.12 193 PHE A N 1
ATOM 1502 C CA . PHE A 1 193 ? 2.199 -7.748 -12.294 1.00 98.12 193 PHE A CA 1
ATOM 1503 C C . PHE A 1 193 ? 1.871 -9.010 -11.512 1.00 98.12 193 PHE A C 1
ATOM 1505 O O . PHE A 1 193 ? 1.266 -8.930 -10.447 1.00 98.12 193 PHE A O 1
ATOM 1512 N N . ARG A 1 194 ? 2.317 -10.172 -11.987 1.00 98.00 194 ARG A N 1
ATOM 1513 C CA . ARG A 1 194 ? 2.143 -11.436 -11.261 1.00 98.00 194 ARG A CA 1
ATOM 1514 C C . ARG A 1 194 ? 3.436 -11.823 -10.559 1.00 98.00 194 ARG A C 1
ATOM 1516 O O . ARG A 1 194 ? 4.431 -12.104 -11.224 1.00 98.00 194 ARG A O 1
ATOM 1523 N N . ARG A 1 195 ? 3.475 -11.829 -9.229 1.00 98.19 195 ARG A N 1
ATOM 1524 C CA . ARG A 1 195 ? 4.687 -12.157 -8.456 1.00 98.19 195 ARG A CA 1
ATOM 1525 C C . ARG A 1 195 ? 4.369 -13.059 -7.267 1.00 98.19 195 ARG A C 1
ATOM 1527 O O . ARG A 1 195 ? 3.280 -12.949 -6.711 1.00 98.19 195 ARG A O 1
ATOM 1534 N N . PRO A 1 196 ? 5.311 -13.908 -6.828 1.00 98.50 196 PRO A N 1
ATOM 1535 C CA . PRO A 1 196 ? 5.236 -14.480 -5.492 1.00 98.50 196 PRO A CA 1
ATOM 1536 C C . PRO A 1 196 ? 5.391 -13.368 -4.450 1.00 98.50 196 PRO A C 1
ATOM 1538 O O . PRO A 1 196 ? 6.099 -12.389 -4.696 1.00 98.50 196 PRO A O 1
ATOM 1541 N N . VAL A 1 197 ? 4.809 -13.549 -3.263 1.00 98.62 197 VAL A N 1
ATOM 1542 C CA . VAL A 1 197 ? 4.929 -12.606 -2.138 1.00 98.62 197 VAL A CA 1
ATOM 1543 C C . VAL A 1 197 ? 6.393 -12.237 -1.871 1.00 98.62 197 VAL A C 1
ATOM 1545 O O . VAL A 1 197 ? 6.727 -11.064 -1.723 1.00 98.62 197 VAL A O 1
ATOM 1548 N N . ALA A 1 198 ? 7.284 -13.231 -1.920 1.00 97.56 198 ALA A N 1
ATOM 1549 C CA . ALA A 1 198 ? 8.717 -13.066 -1.681 1.00 97.56 198 ALA A CA 1
ATOM 1550 C C . ALA A 1 198 ? 9.439 -12.128 -2.675 1.00 97.56 198 ALA A C 1
ATOM 1552 O O . ALA A 1 198 ? 10.522 -11.637 -2.362 1.00 97.56 198 ALA A O 1
ATOM 1553 N N . ASP A 1 199 ? 8.865 -11.866 -3.855 1.00 98.00 199 ASP A N 1
ATOM 1554 C CA . ASP A 1 199 ? 9.459 -10.984 -4.869 1.00 98.00 199 ASP A CA 1
ATOM 1555 C C . ASP A 1 199 ? 8.812 -9.589 -4.912 1.00 98.00 199 ASP A C 1
ATOM 1557 O O . ASP A 1 199 ? 9.280 -8.722 -5.657 1.00 98.00 199 ASP A O 1
ATOM 1561 N N . VAL A 1 200 ? 7.757 -9.337 -4.129 1.00 98.00 200 VAL A N 1
ATOM 1562 C CA . VAL A 1 200 ? 7.011 -8.067 -4.184 1.00 98.00 200 VAL A CA 1
ATOM 1563 C C . VAL A 1 200 ? 7.870 -6.888 -3.736 1.00 98.00 200 VAL A C 1
ATOM 1565 O O . VAL A 1 200 ? 7.888 -5.866 -4.418 1.00 98.00 200 VAL A O 1
ATOM 1568 N N . GLU A 1 201 ? 8.663 -7.031 -2.670 1.00 95.81 201 GLU A N 1
ATOM 1569 C CA . GLU A 1 201 ? 9.579 -5.970 -2.220 1.00 95.81 201 GLU A CA 1
ATOM 1570 C C . GLU A 1 201 ? 10.585 -5.590 -3.321 1.00 95.81 201 GLU A C 1
ATOM 1572 O O . GLU A 1 201 ? 10.826 -4.410 -3.592 1.00 95.81 201 GLU A O 1
ATOM 1577 N N . ARG A 1 202 ? 11.136 -6.594 -4.017 1.00 94.56 202 ARG A N 1
ATOM 1578 C CA . ARG A 1 202 ? 12.037 -6.375 -5.153 1.00 94.56 202 ARG A CA 1
ATOM 1579 C C . ARG A 1 202 ? 11.315 -5.646 -6.283 1.00 94.56 202 ARG A C 1
ATOM 1581 O O . ARG A 1 202 ? 11.865 -4.688 -6.823 1.00 94.56 202 ARG A O 1
ATOM 1588 N N . LEU A 1 203 ? 10.098 -6.069 -6.629 1.00 95.94 203 LEU A N 1
ATOM 1589 C CA . LEU A 1 203 ? 9.303 -5.409 -7.663 1.00 95.94 203 LEU A CA 1
ATOM 1590 C C . LEU A 1 203 ? 9.057 -3.930 -7.319 1.00 95.94 203 LEU A C 1
ATOM 1592 O O . LEU A 1 203 ? 9.235 -3.080 -8.185 1.00 95.94 203 LEU A O 1
ATOM 1596 N N . CYS A 1 204 ? 8.737 -3.619 -6.062 1.00 95.12 204 CYS A N 1
ATOM 1597 C CA . CYS A 1 204 ? 8.510 -2.255 -5.566 1.00 95.12 204 CYS A CA 1
ATOM 1598 C C . CYS A 1 204 ? 9.752 -1.350 -5.664 1.00 95.12 204 CYS A C 1
ATOM 1600 O O . CYS A 1 204 ? 9.640 -0.139 -5.854 1.00 95.12 204 CYS A O 1
ATOM 1602 N N . ALA A 1 205 ? 10.952 -1.929 -5.568 1.00 91.25 205 ALA A N 1
ATOM 1603 C CA . ALA A 1 205 ? 12.215 -1.213 -5.755 1.00 91.25 205 ALA A CA 1
ATOM 1604 C C . ALA A 1 205 ? 12.607 -1.050 -7.238 1.00 91.25 205 ALA A C 1
ATOM 1606 O O . ALA A 1 205 ? 13.263 -0.080 -7.622 1.00 91.25 205 ALA A O 1
ATOM 1607 N N . GLU A 1 206 ? 12.243 -2.015 -8.085 1.00 92.44 206 GLU A N 1
ATOM 1608 C CA . GLU A 1 206 ? 12.741 -2.099 -9.460 1.00 92.44 206 GLU A CA 1
ATOM 1609 C C . GLU A 1 206 ? 11.757 -1.545 -10.506 1.00 92.44 206 GLU A C 1
ATOM 1611 O O . GLU A 1 206 ? 12.194 -0.909 -11.466 1.00 92.44 206 GLU A O 1
ATOM 1616 N N . ALA A 1 207 ? 10.442 -1.723 -10.343 1.00 91.38 207 ALA A N 1
ATOM 1617 C CA . ALA A 1 207 ? 9.452 -1.272 -11.325 1.00 91.38 207 ALA A CA 1
ATOM 1618 C C . ALA A 1 207 ? 9.448 0.260 -11.524 1.00 91.38 207 ALA A C 1
ATOM 1620 O O . ALA A 1 207 ? 9.522 0.698 -12.677 1.00 91.38 207 ALA A O 1
ATOM 1621 N N . PRO A 1 208 ? 9.469 1.105 -10.472 1.00 87.12 208 PRO A N 1
ATOM 1622 C CA . PRO A 1 208 ? 9.540 2.562 -10.649 1.00 87.12 208 PRO A CA 1
ATOM 1623 C C . PRO A 1 208 ? 10.838 3.020 -11.337 1.00 87.12 208 PRO A C 1
ATOM 1625 O O . PRO A 1 208 ? 10.899 4.090 -11.939 1.00 87.12 208 PRO A O 1
ATOM 1628 N N . SER A 1 209 ? 11.881 2.182 -11.301 1.00 87.50 209 SER A N 1
ATOM 1629 C CA . SER A 1 209 ? 13.170 2.444 -11.944 1.00 87.50 209 SER A CA 1
ATOM 1630 C C . SER A 1 209 ? 13.187 2.178 -13.451 1.00 87.50 209 SER A C 1
ATOM 1632 O O . SER A 1 209 ? 14.142 2.568 -14.131 1.00 87.50 209 SER A O 1
ATOM 1634 N N . VAL A 1 210 ? 12.153 1.540 -14.010 1.00 88.81 210 VAL A N 1
ATOM 1635 C CA . VAL A 1 210 ? 12.101 1.199 -15.443 1.00 88.81 210 VAL A CA 1
ATOM 1636 C C . VAL A 1 210 ? 12.151 2.456 -16.313 1.00 88.81 210 VAL A C 1
ATOM 1638 O O . VAL A 1 210 ? 12.881 2.484 -17.306 1.00 88.81 210 VAL A O 1
ATOM 1641 N N . GLY A 1 211 ? 11.457 3.526 -15.915 1.00 82.44 211 GLY A N 1
ATOM 1642 C CA . GLY A 1 211 ? 11.523 4.818 -16.598 1.00 82.44 211 GLY A CA 1
ATOM 1643 C C . GLY A 1 211 ? 12.955 5.357 -16.690 1.00 82.44 211 GLY A C 1
ATOM 1644 O O . GLY A 1 211 ? 13.428 5.714 -17.770 1.00 82.44 211 GLY A O 1
ATOM 1645 N N . HIS A 1 212 ? 13.705 5.307 -15.585 1.00 80.94 212 HIS A N 1
ATOM 1646 C CA . HIS A 1 212 ? 15.116 5.709 -15.550 1.00 80.94 212 HIS A CA 1
ATOM 1647 C C . HIS A 1 212 ? 16.012 4.824 -16.439 1.00 80.94 212 HIS A C 1
ATOM 1649 O O . HIS A 1 212 ? 16.962 5.316 -17.062 1.00 80.94 212 HIS A O 1
ATOM 1655 N N . ALA A 1 213 ? 15.701 3.528 -16.544 1.00 83.31 213 ALA A N 1
ATOM 1656 C CA . ALA A 1 213 ? 16.425 2.576 -17.386 1.00 83.31 213 ALA A CA 1
ATOM 1657 C C . ALA A 1 213 ? 16.159 2.750 -18.890 1.00 83.31 213 ALA A C 1
ATOM 1659 O O . ALA A 1 213 ? 17.028 2.416 -19.700 1.00 83.31 213 ALA A O 1
ATOM 1660 N N . LEU A 1 214 ? 15.013 3.307 -19.276 1.00 80.75 214 LEU A N 1
ATOM 1661 C CA . LEU A 1 214 ? 14.671 3.562 -20.678 1.00 80.75 214 LEU A CA 1
ATOM 1662 C C . LEU A 1 214 ? 15.075 4.968 -21.155 1.00 80.75 214 LEU A C 1
ATOM 1664 O O . LEU A 1 214 ? 15.203 5.187 -22.358 1.00 80.75 214 LEU A O 1
ATOM 1668 N N . GLY A 1 215 ? 15.389 5.879 -20.229 1.00 67.62 215 GLY A N 1
ATOM 1669 C CA . GLY A 1 215 ? 15.993 7.183 -20.510 1.00 67.62 215 GLY A CA 1
ATOM 1670 C C . GLY A 1 215 ? 15.095 8.370 -20.139 1.00 67.62 215 GLY A C 1
ATOM 1671 O O . GLY A 1 215 ? 13.938 8.190 -19.783 1.00 67.62 215 GLY A O 1
ATOM 1672 N N . PRO A 1 216 ? 15.613 9.608 -20.203 1.00 59.44 216 PRO A N 1
ATOM 1673 C CA . PRO A 1 216 ? 14.905 10.802 -19.729 1.00 59.44 216 PRO A CA 1
ATOM 1674 C C . PRO A 1 216 ? 13.654 11.154 -20.550 1.00 59.44 216 PRO A C 1
ATOM 1676 O O . PRO A 1 216 ? 12.719 11.721 -20.001 1.00 59.44 216 PRO A O 1
ATOM 1679 N N . ASP A 1 217 ? 13.603 10.774 -21.830 1.00 60.81 217 ASP A N 1
ATOM 1680 C CA . ASP A 1 217 ? 12.408 10.930 -22.677 1.00 60.81 217 ASP A CA 1
ATOM 1681 C C . ASP A 1 217 ? 11.376 9.810 -22.451 1.00 60.81 217 ASP A C 1
ATOM 1683 O O . ASP A 1 217 ? 10.299 9.802 -23.055 1.00 60.81 217 ASP A O 1
ATOM 1687 N N . ALA A 1 218 ? 11.722 8.822 -21.618 1.00 58.38 218 ALA A N 1
ATOM 1688 C CA . ALA A 1 218 ? 10.858 7.696 -21.339 1.00 58.38 218 ALA A CA 1
ATOM 1689 C C . ALA A 1 218 ? 9.856 8.012 -20.231 1.00 58.38 218 ALA A C 1
ATOM 1691 O O . ALA A 1 218 ? 8.776 7.470 -20.304 1.00 58.38 218 ALA A O 1
ATOM 1692 N N . THR A 1 219 ? 10.106 8.868 -19.241 1.00 56.12 219 THR A N 1
ATOM 1693 C CA . THR A 1 219 ? 9.076 9.146 -18.219 1.00 56.12 219 THR A CA 1
ATOM 1694 C C . THR A 1 219 ? 8.147 10.283 -18.633 1.00 56.12 219 THR A C 1
ATOM 1696 O O . THR A 1 219 ? 8.546 11.231 -19.310 1.00 56.12 219 THR A O 1
ATOM 1699 N N . SER A 1 220 ? 6.880 10.218 -18.214 1.00 48.69 220 SER A N 1
ATOM 1700 C CA . SER A 1 220 ? 5.952 11.349 -18.350 1.00 48.69 220 SER A CA 1
ATOM 1701 C C . SER A 1 220 ? 6.272 12.412 -17.289 1.00 48.69 220 SER A C 1
ATOM 1703 O O . SER A 1 220 ? 5.502 12.621 -16.362 1.00 48.69 220 SER A O 1
ATOM 1705 N N . GLY A 1 221 ? 7.428 13.075 -17.390 1.00 46.53 221 GLY A N 1
ATOM 1706 C CA . GLY A 1 221 ? 7.859 14.067 -16.403 1.00 46.53 221 GLY A CA 1
ATOM 1707 C C . GLY A 1 221 ? 8.865 15.078 -16.949 1.00 46.53 221 GLY A C 1
ATOM 1708 O O . GLY A 1 221 ? 9.679 14.774 -17.813 1.00 46.53 221 GLY A O 1
ATOM 1709 N N . THR A 1 222 ? 8.810 16.314 -16.446 1.00 44.97 222 THR A N 1
ATOM 1710 C CA . THR A 1 222 ? 9.835 17.338 -16.709 1.00 44.97 222 THR A CA 1
ATOM 1711 C C . THR A 1 222 ? 10.787 17.392 -15.518 1.00 44.97 222 THR A C 1
ATOM 1713 O O . THR A 1 222 ? 10.363 17.736 -14.417 1.00 44.97 222 THR A O 1
ATOM 1716 N N . ILE A 1 223 ? 12.074 17.101 -15.719 1.00 52.22 223 ILE A N 1
ATOM 1717 C CA . ILE A 1 223 ? 13.089 17.296 -14.673 1.00 52.22 223 ILE A CA 1
ATOM 1718 C C . ILE A 1 223 ? 13.382 18.796 -14.562 1.00 52.22 223 ILE A C 1
ATOM 1720 O O . ILE A 1 223 ? 13.888 19.411 -15.502 1.00 52.22 223 ILE A O 1
ATOM 1724 N N . THR A 1 224 ? 13.071 19.390 -13.408 1.00 50.03 224 THR A N 1
ATOM 1725 C CA . THR A 1 224 ? 13.430 20.781 -13.094 1.00 50.03 224 THR A CA 1
ATOM 1726 C C . THR A 1 224 ? 14.720 20.792 -12.283 1.00 50.03 224 THR A C 1
ATOM 1728 O O . THR A 1 224 ? 14.775 20.220 -11.200 1.00 50.03 224 THR A O 1
ATOM 1731 N N . VAL A 1 225 ? 15.763 21.445 -12.797 1.00 54.72 225 VAL A N 1
ATOM 1732 C CA . VAL A 1 225 ? 17.045 21.602 -12.094 1.00 54.72 225 VAL A CA 1
ATOM 1733 C C . VAL A 1 225 ? 17.125 23.014 -11.518 1.00 54.72 225 VAL A C 1
ATOM 1735 O O . VAL A 1 225 ? 17.027 23.992 -12.260 1.00 54.72 225 VAL A O 1
ATOM 1738 N N . PHE A 1 226 ? 17.319 23.125 -10.203 1.00 50.28 226 PHE A N 1
ATOM 1739 C CA . PHE A 1 226 ? 17.579 24.403 -9.540 1.00 50.28 226 PHE A CA 1
ATOM 1740 C C . PHE A 1 226 ? 19.063 24.754 -9.658 1.00 50.28 226 PHE A C 1
ATOM 1742 O O . PHE A 1 226 ? 19.925 24.003 -9.204 1.00 50.28 226 PHE A O 1
ATOM 1749 N N . ILE A 1 227 ? 19.363 25.896 -10.278 1.00 57.88 227 ILE A N 1
ATOM 1750 C CA . ILE A 1 227 ? 20.731 26.393 -10.459 1.00 57.88 227 ILE A CA 1
ATOM 1751 C C . ILE A 1 227 ? 20.933 27.564 -9.488 1.00 57.88 227 ILE A C 1
ATOM 1753 O O . ILE A 1 227 ? 20.208 28.553 -9.606 1.00 57.88 227 ILE A O 1
ATOM 1757 N N . PRO A 1 228 ? 21.882 27.481 -8.537 1.00 54.94 228 PRO A N 1
ATOM 1758 C CA . PRO A 1 228 ? 22.229 28.609 -7.678 1.00 54.94 228 PRO A CA 1
ATOM 1759 C C . PRO A 1 228 ? 22.706 29.819 -8.493 1.00 54.94 228 PRO A C 1
ATOM 1761 O O . PRO A 1 228 ? 23.435 29.664 -9.477 1.00 54.94 228 PRO A O 1
ATOM 1764 N N . ASP A 1 229 ? 22.334 31.025 -8.059 1.00 68.12 229 ASP A N 1
ATOM 1765 C CA . ASP A 1 229 ? 22.689 32.268 -8.748 1.00 68.12 229 ASP A CA 1
ATOM 1766 C C . ASP A 1 229 ? 24.205 32.396 -8.978 1.00 68.12 229 ASP A C 1
ATOM 1768 O O . ASP A 1 229 ? 25.024 32.217 -8.075 1.00 68.12 229 ASP A O 1
ATOM 1772 N N . GLY A 1 230 ? 24.582 32.744 -10.211 1.00 67.88 230 GLY A N 1
ATOM 1773 C CA . GLY A 1 230 ? 25.968 33.022 -10.596 1.00 67.88 230 GLY A CA 1
ATOM 1774 C C . GLY A 1 230 ? 26.808 31.805 -10.997 1.00 67.88 230 GLY A C 1
ATOM 1775 O O . GLY A 1 230 ? 27.944 31.996 -11.436 1.00 67.88 230 GLY A O 1
ATOM 1776 N N . GLN A 1 231 ? 26.280 30.579 -10.915 1.00 63.38 231 GLN A N 1
ATOM 1777 C CA . GLN A 1 231 ? 26.932 29.409 -11.510 1.00 63.38 231 GLN A CA 1
ATOM 1778 C C . GLN A 1 231 ? 26.444 29.172 -12.947 1.00 63.38 231 GLN A C 1
ATOM 1780 O O . GLN A 1 231 ? 25.241 29.248 -13.207 1.00 63.38 231 GLN A O 1
ATOM 1785 N N . PRO A 1 232 ? 27.345 28.872 -13.907 1.00 64.31 232 PRO A N 1
ATOM 1786 C CA . PR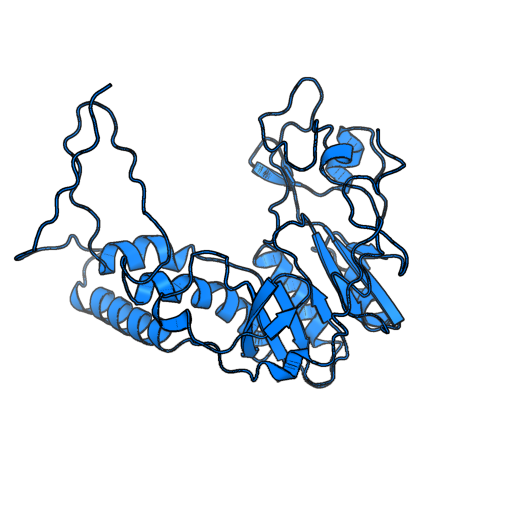O A 1 232 ? 26.903 28.372 -15.200 1.00 64.31 232 PRO A CA 1
ATOM 1787 C C . PRO A 1 232 ? 26.145 27.051 -14.989 1.00 64.31 232 PRO A C 1
ATOM 1789 O O . PRO A 1 232 ? 26.541 26.270 -14.119 1.00 64.31 232 PRO A O 1
ATOM 1792 N N . PRO A 1 233 ? 25.079 26.772 -15.763 1.00 64.44 233 PRO A N 1
ATOM 1793 C CA . PRO A 1 233 ? 24.408 25.481 -15.691 1.00 64.44 233 PRO A CA 1
ATOM 1794 C C . PRO A 1 233 ? 25.436 24.373 -15.925 1.00 64.44 233 PRO A C 1
ATOM 1796 O O . PRO A 1 233 ? 26.124 24.370 -16.950 1.00 64.44 233 PRO A O 1
ATOM 1799 N N . ALA A 1 234 ? 25.541 23.436 -14.981 1.00 67.44 234 ALA A N 1
ATO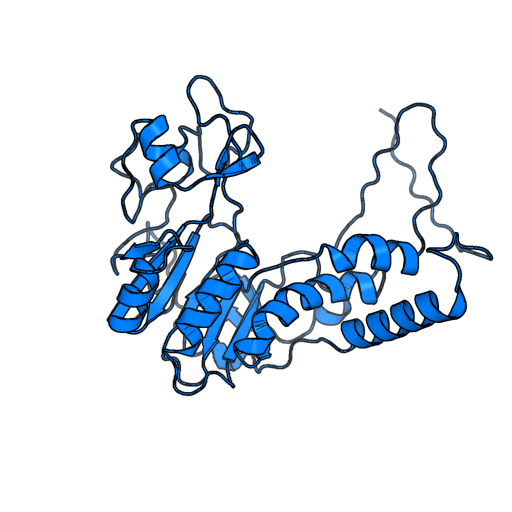M 1800 C CA . ALA A 1 234 ? 26.212 22.174 -15.253 1.00 67.44 234 ALA A CA 1
ATOM 1801 C C . ALA A 1 234 ? 25.527 21.505 -16.463 1.00 67.44 234 ALA A C 1
ATOM 1803 O O . ALA A 1 234 ? 24.315 21.682 -16.648 1.00 67.44 234 ALA A O 1
ATOM 1804 N N . PRO A 1 235 ? 26.264 20.762 -17.311 1.00 70.12 235 PRO A N 1
ATOM 1805 C CA . PRO A 1 235 ? 25.618 19.955 -18.338 1.00 70.12 235 PRO A CA 1
ATOM 1806 C C . PRO A 1 235 ? 24.602 19.008 -17.674 1.00 70.12 235 PRO A C 1
ATOM 1808 O O . PRO A 1 235 ? 24.853 18.544 -16.557 1.00 70.12 235 PRO A O 1
ATOM 1811 N N . PRO A 1 236 ? 23.453 18.729 -18.319 1.00 68.75 236 PRO A N 1
ATOM 1812 C CA . PRO A 1 236 ? 22.511 17.756 -17.784 1.00 68.75 236 PRO A CA 1
ATOM 1813 C C . PRO A 1 236 ? 23.207 16.393 -17.640 1.00 68.75 236 PRO A C 1
ATOM 1815 O O . PRO A 1 236 ? 24.076 16.077 -18.461 1.00 68.75 236 PRO A O 1
ATOM 1818 N N . PRO A 1 237 ? 22.838 15.587 -16.629 1.00 72.38 237 PRO A N 1
ATOM 1819 C CA . PRO A 1 237 ? 23.413 14.260 -16.466 1.00 72.38 237 PRO A CA 1
ATOM 1820 C C . PRO A 1 237 ? 23.159 13.414 -17.719 1.00 72.38 237 PRO A C 1
ATOM 1822 O O . PRO A 1 237 ? 22.092 13.486 -18.336 1.00 72.38 237 PRO A O 1
ATOM 1825 N N . THR A 1 238 ? 24.135 12.588 -18.090 1.00 77.44 238 THR A N 1
ATOM 1826 C CA . THR A 1 238 ? 23.945 11.554 -19.115 1.00 77.44 238 THR A CA 1
ATOM 1827 C C . THR A 1 238 ? 22.869 10.550 -18.671 1.00 77.44 238 THR A C 1
ATOM 1829 O O . THR A 1 238 ? 22.619 10.406 -17.473 1.00 77.44 238 THR A O 1
ATOM 1832 N N . PRO A 1 239 ? 22.242 9.789 -19.588 1.00 75.44 239 PRO A N 1
ATOM 1833 C CA . PRO A 1 239 ? 21.270 8.762 -19.206 1.00 75.44 239 PRO A CA 1
ATOM 1834 C C . PRO A 1 239 ? 21.806 7.717 -18.213 1.00 75.44 239 PRO A C 1
ATOM 1836 O O . PRO A 1 239 ? 21.037 7.190 -17.410 1.00 75.44 239 PRO A O 1
ATOM 1839 N N . ASP A 1 240 ? 23.103 7.399 -18.262 1.00 79.25 240 ASP A N 1
ATOM 1840 C CA . ASP A 1 240 ? 23.761 6.479 -17.324 1.00 79.25 240 ASP A CA 1
ATOM 1841 C C . ASP A 1 240 ? 23.987 7.117 -15.950 1.00 79.25 240 ASP A C 1
ATOM 1843 O O . ASP A 1 240 ? 23.721 6.478 -14.935 1.00 79.25 240 ASP A O 1
ATOM 1847 N N . GLU A 1 241 ? 24.401 8.386 -15.901 1.00 78.56 241 GLU A N 1
ATOM 1848 C CA . GLU A 1 241 ? 24.497 9.138 -14.643 1.00 78.56 241 GLU A CA 1
ATOM 1849 C C . GLU A 1 241 ? 23.120 9.330 -14.003 1.00 78.56 241 GLU A C 1
ATOM 1851 O O . GLU A 1 241 ? 22.981 9.175 -12.794 1.00 78.56 241 GLU A O 1
ATOM 1856 N N . HIS A 1 242 ? 22.091 9.600 -14.808 1.00 77.50 242 HIS A N 1
ATOM 1857 C CA . HIS A 1 242 ? 20.712 9.691 -14.345 1.00 77.50 242 HIS A CA 1
ATOM 1858 C C . HIS A 1 242 ? 20.222 8.352 -13.775 1.00 77.50 242 HIS A C 1
ATOM 1860 O O . HIS A 1 242 ? 19.713 8.309 -12.659 1.00 77.50 242 HIS A O 1
ATOM 1866 N N . LEU A 1 243 ? 20.432 7.240 -14.489 1.00 80.69 243 LEU A N 1
ATOM 1867 C CA . LEU A 1 243 ? 20.073 5.913 -13.983 1.00 80.69 243 LEU A CA 1
ATOM 1868 C C . LEU A 1 243 ? 20.786 5.603 -12.658 1.00 80.69 243 LEU A C 1
ATOM 1870 O O . LEU A 1 243 ? 20.135 5.207 -11.696 1.00 80.69 243 LEU A O 1
ATOM 1874 N N . ALA A 1 244 ? 22.102 5.814 -12.592 1.00 81.88 244 ALA A N 1
ATOM 1875 C CA . ALA A 1 244 ? 22.891 5.539 -11.393 1.00 81.88 244 ALA A CA 1
ATOM 1876 C C . ALA A 1 244 ? 22.511 6.433 -10.200 1.00 81.88 244 ALA A C 1
ATOM 1878 O O . ALA A 1 244 ? 22.668 6.015 -9.057 1.00 81.88 244 ALA A O 1
ATOM 1879 N N . MET A 1 245 ? 22.028 7.650 -10.464 1.00 78.94 245 MET A N 1
ATOM 1880 C CA . MET A 1 245 ? 21.633 8.609 -9.435 1.00 78.94 245 MET A CA 1
ATOM 1881 C C . MET A 1 245 ? 20.257 8.308 -8.841 1.00 78.94 245 MET A C 1
ATOM 1883 O O . MET A 1 245 ? 20.098 8.453 -7.638 1.00 78.94 245 MET A O 1
ATOM 1887 N N . TRP A 1 246 ? 19.271 7.913 -9.651 1.00 77.50 246 TRP A N 1
ATOM 1888 C CA . TRP A 1 246 ? 17.871 7.857 -9.204 1.00 77.50 246 TRP A CA 1
ATOM 1889 C C . TRP A 1 246 ? 17.356 6.441 -8.955 1.00 77.50 246 TRP A C 1
ATOM 1891 O O . TRP A 1 246 ? 16.661 6.212 -7.968 1.00 77.50 246 TRP A O 1
ATOM 1901 N N . ALA A 1 247 ? 17.731 5.468 -9.790 1.00 80.06 247 ALA A N 1
ATOM 1902 C CA . ALA A 1 247 ? 17.198 4.110 -9.674 1.00 80.06 247 ALA A CA 1
ATOM 1903 C C . ALA A 1 247 ? 17.486 3.412 -8.328 1.00 80.06 247 ALA A C 1
ATOM 1905 O O . ALA A 1 247 ? 16.605 2.711 -7.840 1.00 80.06 247 ALA A O 1
ATOM 1906 N N . PRO A 1 248 ? 18.647 3.602 -7.659 1.00 80.62 248 PRO A N 1
ATOM 1907 C CA . PRO A 1 248 ? 18.878 2.973 -6.354 1.00 80.62 248 PRO A CA 1
ATOM 1908 C C . PRO A 1 248 ? 17.962 3.501 -5.241 1.00 80.62 248 PRO A C 1
ATOM 1910 O O . PRO A 1 248 ? 17.856 2.870 -4.189 1.00 80.62 248 PRO A O 1
ATOM 1913 N N . HIS A 1 249 ? 17.352 4.669 -5.452 1.00 79.94 249 HIS A N 1
ATOM 1914 C CA . HIS A 1 249 ? 16.511 5.365 -4.480 1.00 79.94 249 HIS A CA 1
ATOM 1915 C C . HIS A 1 249 ? 15.023 5.307 -4.828 1.00 79.94 249 HIS A C 1
ATOM 1917 O O . HIS A 1 249 ? 14.206 5.779 -4.042 1.00 79.94 249 HIS A O 1
ATOM 1923 N N . ALA A 1 250 ? 14.663 4.742 -5.982 1.00 83.50 250 ALA A N 1
ATOM 1924 C CA . ALA A 1 250 ? 13.271 4.595 -6.362 1.00 83.50 250 ALA A CA 1
ATOM 1925 C C . ALA A 1 250 ? 12.573 3.561 -5.465 1.00 83.50 250 ALA A C 1
ATOM 1927 O O . ALA A 1 250 ? 13.120 2.502 -5.138 1.00 83.50 250 ALA A O 1
ATOM 1928 N N . TRP A 1 251 ? 11.349 3.885 -5.069 1.00 91.38 251 TRP A N 1
ATOM 1929 C CA . TRP A 1 251 ? 10.492 3.027 -4.269 1.00 91.38 251 TRP A CA 1
ATOM 1930 C C . TRP A 1 251 ? 9.039 3.399 -4.529 1.00 91.38 251 TRP A C 1
ATOM 1932 O O . TRP A 1 251 ? 8.708 4.582 -4.549 1.00 91.38 251 TRP A O 1
ATOM 1942 N N . GLN A 1 252 ? 8.193 2.393 -4.710 1.00 93.75 252 GLN A N 1
ATOM 1943 C CA . GLN A 1 252 ? 6.745 2.544 -4.709 1.00 93.75 252 GLN A CA 1
ATOM 1944 C C . GLN A 1 252 ? 6.151 1.255 -4.148 1.00 93.75 252 GLN A C 1
ATOM 1946 O O . GLN A 1 252 ? 6.436 0.186 -4.683 1.00 93.75 252 GLN A O 1
ATOM 1951 N N . SER A 1 253 ? 5.358 1.336 -3.081 1.00 95.75 253 SER A N 1
ATOM 1952 C CA . SER A 1 253 ? 4.570 0.197 -2.595 1.00 95.75 253 SER A CA 1
ATOM 1953 C C . SER A 1 253 ? 3.444 -0.132 -3.579 1.00 95.75 253 SER A C 1
ATOM 1955 O O . SER A 1 253 ? 3.059 0.745 -4.365 1.00 95.75 253 SER A O 1
ATOM 1957 N N . PRO A 1 254 ? 2.890 -1.360 -3.553 1.00 96.56 254 PRO A N 1
ATOM 1958 C CA . PRO A 1 254 ? 1.732 -1.683 -4.373 1.00 96.56 254 PRO A CA 1
ATOM 1959 C C . PRO A 1 254 ? 0.594 -0.715 -4.064 1.00 96.56 254 PRO A C 1
ATOM 1961 O O . PRO A 1 254 ? 0.395 -0.349 -2.905 1.00 96.56 254 PRO A O 1
ATOM 1964 N N . SER A 1 255 ? -0.147 -0.306 -5.088 1.00 95.69 255 SER A N 1
ATOM 1965 C CA . SER A 1 255 ? -1.423 0.376 -4.877 1.00 95.69 255 SER A CA 1
ATOM 1966 C C . SER A 1 255 ? -2.469 -0.633 -4.421 1.00 95.69 255 SER A C 1
ATOM 1968 O O . SER A 1 255 ? -3.230 -0.366 -3.504 1.00 95.69 255 SER A O 1
ATOM 1970 N N . GLU A 1 256 ? -2.457 -1.825 -5.016 1.00 96.06 256 GLU A N 1
ATOM 1971 C CA . GLU A 1 256 ? -3.326 -2.930 -4.626 1.00 96.06 256 GLU A CA 1
ATOM 1972 C C . GLU A 1 256 ? -2.565 -4.250 -4.725 1.00 96.06 256 GLU A C 1
ATOM 1974 O O . GLU A 1 256 ? -1.606 -4.380 -5.496 1.00 96.06 256 GLU A O 1
ATOM 1979 N N . TRP A 1 257 ? -2.971 -5.237 -3.930 1.00 98.00 257 TRP A N 1
ATOM 1980 C CA . TRP A 1 257 ? -2.309 -6.537 -3.906 1.00 98.00 257 TRP A CA 1
ATOM 1981 C C . TRP A 1 257 ? -3.251 -7.637 -3.417 1.00 98.00 257 TRP A C 1
ATOM 1983 O O . TRP A 1 257 ? -3.917 -7.468 -2.396 1.00 98.00 257 TRP A O 1
ATOM 1993 N N . TRP A 1 258 ? -3.303 -8.767 -4.123 1.00 98.38 258 TRP A N 1
ATOM 1994 C CA . TRP A 1 258 ? -4.090 -9.939 -3.723 1.00 98.38 258 TRP A CA 1
ATOM 1995 C C . TRP A 1 258 ? -3.471 -11.253 -4.233 1.00 98.38 258 TRP A C 1
ATOM 1997 O O . TRP A 1 258 ? -2.794 -11.259 -5.264 1.00 98.38 258 TRP A O 1
ATOM 2007 N N . PRO A 1 259 ? -3.689 -12.390 -3.552 1.00 98.56 259 PRO A N 1
ATOM 2008 C CA . PRO A 1 259 ? -3.279 -13.708 -4.010 1.00 98.56 259 PRO A CA 1
ATOM 2009 C C . PRO A 1 259 ? -4.298 -14.303 -4.992 1.00 98.56 259 PRO A C 1
ATOM 2011 O O . PRO A 1 259 ? -5.463 -13.900 -5.029 1.00 98.56 259 PRO A O 1
ATOM 2014 N N . ALA A 1 260 ? -3.883 -15.307 -5.765 1.00 97.88 260 ALA A N 1
ATOM 2015 C CA . ALA A 1 260 ? -4.750 -16.000 -6.720 1.00 97.88 260 ALA A CA 1
ATOM 2016 C C . ALA A 1 260 ? -5.978 -16.658 -6.061 1.00 97.88 260 ALA A C 1
ATOM 2018 O O . ALA A 1 260 ? -7.055 -16.699 -6.659 1.00 97.88 260 ALA A O 1
ATOM 2019 N N . ASP A 1 261 ? -5.844 -17.140 -4.820 1.00 97.75 261 ASP A N 1
ATOM 2020 C CA . ASP A 1 261 ? -6.958 -17.690 -4.038 1.00 97.75 261 ASP A CA 1
ATOM 2021 C C . ASP A 1 261 ? -7.874 -16.628 -3.402 1.00 97.75 261 ASP A C 1
ATOM 2023 O O . ASP A 1 261 ? -8.901 -16.985 -2.821 1.00 97.75 261 ASP A O 1
ATOM 2027 N N . ARG A 1 262 ? -7.532 -15.337 -3.537 1.00 97.56 262 ARG A N 1
ATOM 2028 C CA . ARG A 1 262 ? -8.271 -14.184 -2.993 1.00 97.56 262 ARG A CA 1
ATOM 2029 C C . ARG A 1 262 ? -8.544 -14.304 -1.492 1.00 97.56 262 ARG A C 1
ATOM 2031 O O . ARG A 1 262 ? -9.558 -13.808 -1.009 1.00 97.56 262 ARG A O 1
ATOM 2038 N N . ALA A 1 263 ? -7.652 -14.958 -0.744 1.00 98.44 263 ALA A N 1
ATOM 2039 C CA . ALA A 1 263 ? -7.778 -15.091 0.708 1.00 98.44 263 ALA A CA 1
ATOM 2040 C C . ALA A 1 263 ? -7.678 -13.741 1.447 1.00 98.44 263 ALA A C 1
ATOM 2042 O O . ALA A 1 263 ? -8.189 -13.599 2.561 1.00 98.44 263 ALA A O 1
ATOM 2043 N N . TRP A 1 264 ? -7.046 -12.750 0.818 1.00 98.75 264 TRP A N 1
ATOM 2044 C CA . TRP A 1 264 ? -6.950 -11.376 1.295 1.00 98.75 264 TRP A CA 1
ATOM 2045 C C . TRP A 1 264 ? -6.825 -10.397 0.128 1.00 98.75 264 TRP A C 1
ATOM 2047 O O . TRP A 1 264 ? -6.538 -10.791 -1.001 1.00 98.75 264 TRP A O 1
ATOM 2057 N N . ALA A 1 265 ? -7.025 -9.114 0.402 1.00 98.00 265 ALA A N 1
ATOM 2058 C CA . ALA A 1 265 ? -6.671 -8.028 -0.502 1.00 98.00 265 ALA A CA 1
ATOM 2059 C C . ALA A 1 265 ? -6.178 -6.821 0.292 1.00 98.00 265 ALA A C 1
ATOM 2061 O O . ALA A 1 265 ? -6.700 -6.516 1.364 1.00 98.00 265 ALA A O 1
ATOM 2062 N N . MET A 1 266 ? -5.181 -6.139 -0.253 1.00 96.38 266 MET A N 1
ATOM 2063 C CA . MET A 1 266 ? -4.602 -4.912 0.275 1.00 96.38 266 MET A CA 1
ATOM 2064 C C . MET A 1 266 ? -4.891 -3.767 -0.692 1.00 96.38 266 MET A C 1
ATOM 2066 O O . MET A 1 266 ? -4.786 -3.954 -1.905 1.00 96.38 266 MET A O 1
ATOM 2070 N N . SER A 1 267 ? -5.182 -2.587 -0.152 1.00 94.94 267 SER A N 1
ATOM 2071 C CA . SER A 1 267 ? -5.279 -1.337 -0.896 1.00 94.94 267 SER A CA 1
ATOM 2072 C C . SER A 1 267 ? -4.564 -0.208 -0.165 1.00 94.94 267 SER A C 1
ATOM 2074 O O . SER A 1 267 ? -4.829 0.070 1.002 1.00 94.94 267 SER A O 1
ATOM 2076 N N . ASN A 1 268 ? -3.642 0.426 -0.870 1.00 94.75 268 ASN A N 1
ATOM 2077 C CA . ASN A 1 268 ? -2.825 1.554 -0.459 1.00 94.75 268 ASN A CA 1
ATOM 2078 C C . ASN A 1 268 ? -3.051 2.659 -1.501 1.00 94.75 268 ASN A C 1
ATOM 2080 O O . ASN A 1 268 ? -2.270 2.829 -2.445 1.00 94.75 268 ASN A O 1
ATOM 2084 N N . ASP A 1 269 ? -4.197 3.331 -1.380 1.00 91.06 269 ASP A N 1
ATOM 2085 C CA . ASP A 1 269 ? -4.604 4.371 -2.322 1.00 91.06 269 ASP A CA 1
ATOM 2086 C C . ASP A 1 269 ? -3.641 5.561 -2.272 1.00 91.06 269 ASP A C 1
ATOM 2088 O O . ASP A 1 269 ? -3.114 5.921 -1.219 1.00 91.06 269 ASP A O 1
ATOM 2092 N N . THR A 1 270 ? -3.406 6.176 -3.431 1.00 90.06 270 THR A N 1
ATOM 2093 C CA . THR A 1 270 ? -2.415 7.244 -3.564 1.00 90.06 270 THR A CA 1
ATOM 2094 C C . THR A 1 270 ? -2.747 8.507 -2.772 1.00 90.06 270 THR A C 1
ATOM 2096 O O . THR A 1 270 ? -1.828 9.283 -2.529 1.00 90.06 270 THR A O 1
ATOM 2099 N N . ASP A 1 271 ? -4.014 8.710 -2.406 1.00 88.94 271 ASP A N 1
ATOM 2100 C CA . ASP A 1 271 ? -4.477 9.878 -1.653 1.00 88.94 271 ASP A CA 1
ATOM 2101 C C . ASP A 1 271 ? -4.616 9.580 -0.145 1.00 88.94 271 ASP A C 1
ATOM 2103 O O . ASP A 1 271 ? -5.138 10.406 0.603 1.00 88.94 271 ASP A O 1
ATOM 2107 N N . LEU A 1 272 ? -4.211 8.387 0.316 1.00 91.44 272 LEU A N 1
ATOM 2108 C CA . LEU A 1 272 ? -4.391 7.957 1.702 1.00 91.44 272 LEU A CA 1
ATOM 2109 C C . LEU A 1 272 ? -3.071 7.809 2.450 1.00 91.44 272 LEU A C 1
ATOM 2111 O O . LEU A 1 272 ? -2.097 7.231 1.976 1.00 91.44 272 LEU A O 1
ATOM 2115 N N . ASP A 1 273 ? -3.098 8.252 3.698 1.00 94.62 273 ASP A N 1
ATOM 2116 C CA . ASP A 1 273 ? -2.053 8.126 4.718 1.00 94.62 273 ASP A CA 1
ATOM 2117 C C . ASP A 1 273 ? -2.052 6.758 5.433 1.00 94.62 273 ASP A C 1
ATOM 2119 O O . ASP A 1 273 ? -1.482 6.589 6.515 1.00 94.62 273 ASP A O 1
ATOM 2123 N N . SER A 1 274 ? -2.753 5.781 4.863 1.00 96.88 274 SER A N 1
ATOM 2124 C CA . SER A 1 274 ? -2.955 4.465 5.453 1.00 96.88 274 SER A CA 1
ATOM 2125 C C . SER A 1 274 ? -3.310 3.420 4.399 1.00 96.88 274 SER A C 1
ATOM 2127 O O . SER A 1 274 ? -3.832 3.727 3.329 1.00 96.88 274 SER A O 1
ATOM 2129 N N . THR A 1 275 ? -3.045 2.160 4.737 1.00 97.81 275 THR A N 1
ATOM 2130 C CA . THR A 1 275 ? -3.318 0.988 3.904 1.00 97.81 275 THR A CA 1
ATOM 2131 C C . THR A 1 275 ? -4.469 0.184 4.508 1.00 97.81 275 THR A C 1
ATOM 2133 O O . THR A 1 275 ? -4.451 -0.138 5.696 1.00 97.81 275 THR A O 1
ATOM 2136 N N . LEU A 1 276 ? -5.461 -0.189 3.702 1.00 97.69 276 LEU A N 1
ATOM 2137 C CA . LEU A 1 276 ? -6.531 -1.107 4.089 1.00 97.69 276 LEU A CA 1
ATOM 2138 C C . LEU A 1 276 ? -6.193 -2.543 3.699 1.00 97.69 276 LEU A C 1
ATOM 2140 O O . LEU A 1 276 ? -5.681 -2.803 2.613 1.00 97.69 276 LEU A O 1
ATOM 2144 N N . VAL A 1 277 ? -6.540 -3.489 4.569 1.00 98.56 277 VAL A N 1
ATOM 2145 C CA . VAL A 1 277 ? -6.425 -4.927 4.310 1.00 98.56 277 VAL A CA 1
ATOM 2146 C C . VAL A 1 277 ? -7.739 -5.608 4.664 1.00 98.56 277 VAL A C 1
ATOM 2148 O O . VAL A 1 277 ? -8.249 -5.428 5.768 1.00 98.56 277 VAL A O 1
ATOM 2151 N N . GLY A 1 278 ? -8.280 -6.403 3.743 1.00 98.50 278 GLY A N 1
ATOM 2152 C CA . GLY A 1 278 ? -9.386 -7.327 3.985 1.00 98.50 278 GLY A CA 1
ATOM 2153 C C . GLY A 1 278 ? -8.904 -8.776 3.945 1.00 98.50 278 GLY A C 1
ATOM 2154 O O . GLY A 1 278 ? -8.065 -9.120 3.116 1.00 98.50 278 GLY A O 1
ATOM 2155 N N . GLY A 1 279 ? -9.423 -9.633 4.823 1.00 98.62 279 GLY A N 1
ATOM 2156 C CA . GLY A 1 279 ? -9.133 -11.070 4.816 1.00 98.62 279 GLY A CA 1
ATOM 2157 C C . GLY A 1 279 ? -9.863 -11.840 5.914 1.00 98.62 279 GLY A C 1
ATOM 2158 O O . GLY A 1 279 ? -10.974 -11.483 6.314 1.00 98.62 279 GLY A O 1
ATOM 2159 N N . SER A 1 280 ? -9.254 -12.922 6.397 1.00 98.81 280 SER A N 1
ATOM 2160 C CA . SER A 1 280 ? -9.782 -13.686 7.533 1.00 98.81 280 SER A CA 1
ATOM 2161 C C . SER A 1 280 ? -9.641 -12.911 8.848 1.00 98.81 280 SER A C 1
ATOM 2163 O O . SER A 1 280 ? -8.793 -12.022 8.978 1.00 98.81 280 SER A O 1
ATOM 2165 N N . ARG A 1 281 ? -10.430 -13.265 9.870 1.00 98.69 281 ARG A N 1
ATOM 2166 C CA . ARG A 1 281 ? -10.241 -12.692 11.215 1.00 98.69 281 ARG A CA 1
ATOM 2167 C C . ARG A 1 281 ? -8.843 -12.988 11.749 1.00 98.69 281 ARG A C 1
ATOM 2169 O O . ARG A 1 281 ? -8.204 -12.084 12.272 1.00 98.69 281 ARG A O 1
ATOM 2176 N N . ALA A 1 282 ? -8.352 -14.210 11.542 1.00 98.81 282 ALA A N 1
ATOM 2177 C CA . ALA A 1 282 ? -7.011 -14.610 11.959 1.00 98.81 282 ALA A CA 1
ATOM 2178 C C . ALA A 1 282 ? -5.912 -13.748 11.313 1.00 98.81 282 ALA A C 1
ATOM 2180 O O . ALA A 1 282 ? -4.937 -13.421 11.981 1.00 98.81 282 ALA A O 1
ATOM 2181 N N . LEU A 1 283 ? -6.080 -13.345 10.047 1.00 98.81 283 LEU A N 1
ATOM 2182 C CA . LEU A 1 283 ? -5.163 -12.408 9.396 1.00 98.81 283 LEU A CA 1
ATOM 2183 C C . LEU A 1 283 ? -5.159 -11.055 10.108 1.00 98.81 283 LEU A C 1
ATOM 2185 O O . LEU A 1 283 ? -4.095 -10.533 10.423 1.00 98.81 283 LEU A O 1
ATOM 2189 N N . VAL A 1 284 ? -6.336 -10.478 10.357 1.00 98.81 284 VAL A N 1
ATOM 2190 C CA . VAL A 1 284 ? -6.417 -9.163 11.006 1.00 98.81 284 VAL A CA 1
ATOM 2191 C C . VAL A 1 284 ? -5.890 -9.207 12.437 1.00 98.81 284 VAL A C 1
ATOM 2193 O O . VAL A 1 284 ? -5.217 -8.270 12.854 1.00 98.81 284 VAL A O 1
ATOM 2196 N N . ASP A 1 285 ? -6.155 -10.279 13.178 1.00 98.81 285 ASP A N 1
ATOM 2197 C CA . ASP A 1 285 ? -5.639 -10.441 14.537 1.00 98.81 285 ASP A CA 1
ATOM 2198 C C . ASP A 1 285 ? -4.099 -10.516 14.539 1.00 98.81 285 ASP A C 1
ATOM 2200 O O . ASP A 1 285 ? -3.460 -9.872 15.370 1.00 98.81 285 ASP A O 1
ATOM 2204 N N . ASP A 1 286 ? -3.499 -11.219 13.570 1.00 98.81 286 ASP A N 1
ATOM 2205 C CA . ASP A 1 286 ? -2.043 -11.263 13.385 1.00 98.81 286 ASP A CA 1
ATOM 2206 C C . ASP A 1 286 ? -1.459 -9.899 12.981 1.00 98.81 286 ASP A C 1
ATOM 2208 O O . ASP A 1 286 ? -0.382 -9.547 13.453 1.00 98.81 286 ASP A O 1
ATOM 2212 N N . LEU A 1 287 ? -2.153 -9.124 12.137 1.00 98.75 287 LEU A N 1
ATOM 2213 C CA . LEU A 1 287 ? -1.728 -7.765 11.771 1.00 98.75 287 LEU 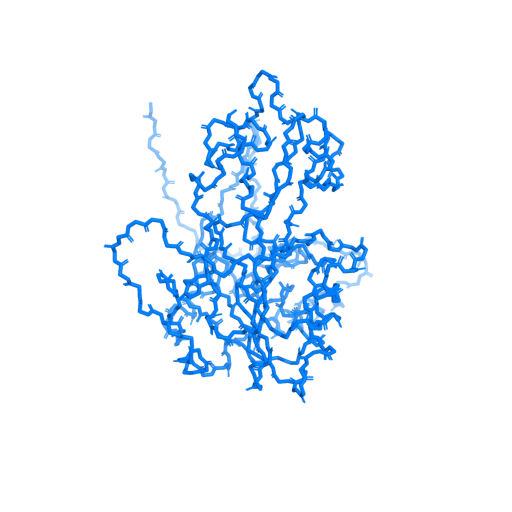A CA 1
ATOM 2214 C C . LEU A 1 287 ? -1.757 -6.819 12.976 1.00 98.75 287 LEU A C 1
ATOM 2216 O O . LEU A 1 287 ? -0.833 -6.040 13.164 1.00 98.75 287 LEU A O 1
ATOM 2220 N N . VAL A 1 288 ? -2.802 -6.896 13.804 1.00 98.69 288 VAL A N 1
ATOM 2221 C CA . VAL A 1 288 ? -2.938 -6.084 15.028 1.00 98.69 288 VAL A CA 1
ATOM 2222 C C . VAL A 1 288 ? -1.897 -6.455 16.085 1.00 98.69 288 VAL A C 1
ATOM 2224 O O . VAL A 1 288 ? -1.524 -5.615 16.900 1.00 98.69 288 VAL A O 1
ATOM 2227 N N . ALA A 1 289 ? -1.431 -7.702 16.089 1.00 98.44 289 ALA A N 1
ATOM 2228 C CA . ALA A 1 289 ? -0.403 -8.173 17.008 1.00 98.44 289 ALA A CA 1
ATOM 2229 C C . ALA A 1 289 ? 1.036 -7.884 16.537 1.00 98.44 289 ALA A C 1
ATOM 2231 O O . ALA A 1 289 ? 1.970 -8.143 17.299 1.00 98.44 289 ALA A O 1
ATOM 2232 N N . ASP A 1 290 ? 1.234 -7.394 15.310 1.00 98.44 290 ASP A N 1
ATOM 2233 C CA . ASP A 1 290 ? 2.563 -7.105 14.771 1.00 98.44 290 ASP A CA 1
ATOM 2234 C C . ASP A 1 290 ? 3.188 -5.876 15.457 1.00 98.44 290 ASP A C 1
ATOM 2236 O O . ASP A 1 290 ? 2.553 -4.838 15.620 1.00 98.44 290 ASP A O 1
ATOM 2240 N N . GLU A 1 291 ? 4.449 -5.986 15.882 1.00 95.94 291 GLU A N 1
ATOM 2241 C CA . GLU A 1 291 ? 5.135 -4.919 16.628 1.00 95.94 291 GLU A CA 1
ATOM 2242 C C . GLU A 1 291 ? 5.675 -3.789 15.732 1.00 95.94 291 GLU A C 1
ATOM 2244 O O . GLU A 1 291 ? 6.052 -2.730 16.238 1.00 95.94 291 GLU A O 1
ATOM 2249 N N . LEU A 1 292 ? 5.781 -4.012 14.417 1.00 96.75 292 LEU A N 1
ATOM 2250 C CA . LEU A 1 292 ? 6.268 -3.018 13.458 1.00 96.75 292 LEU A CA 1
ATOM 2251 C C . LEU A 1 292 ? 5.131 -2.231 12.807 1.00 96.75 292 LEU A C 1
ATOM 2253 O O . LEU A 1 292 ? 5.347 -1.081 12.423 1.00 96.75 292 LEU A O 1
ATOM 2257 N N . LEU A 1 293 ? 3.958 -2.844 12.652 1.00 98.25 293 LEU A N 1
ATOM 2258 C CA . LEU A 1 293 ? 2.793 -2.227 12.027 1.00 98.25 293 LEU A CA 1
ATOM 2259 C C . LEU A 1 293 ? 1.897 -1.561 13.080 1.00 98.25 293 LEU A C 1
ATOM 2261 O O . LEU A 1 293 ? 1.466 -2.192 14.039 1.00 98.25 293 LEU A O 1
ATOM 2265 N N . GLU A 1 294 ? 1.541 -0.293 12.876 1.00 98.38 294 GLU A N 1
ATOM 2266 C CA . GLU A 1 294 ? 0.484 0.344 13.666 1.00 98.38 294 GLU A CA 1
ATOM 2267 C C . GLU A 1 294 ? -0.870 0.064 13.008 1.00 98.38 294 GLU A C 1
ATOM 2269 O O . GLU A 1 294 ? -1.196 0.630 11.963 1.00 98.38 294 GLU A O 1
ATOM 2274 N N . VAL A 1 295 ? -1.644 -0.852 13.595 1.00 98.69 295 VAL A N 1
ATOM 2275 C CA . VAL A 1 295 ? -2.854 -1.394 12.964 1.00 98.69 295 VAL A CA 1
ATOM 2276 C C . VAL A 1 295 ? -4.083 -1.206 13.842 1.00 98.69 295 VAL A C 1
ATOM 2278 O O . VAL A 1 295 ? -4.087 -1.529 15.029 1.00 98.69 295 VAL A O 1
ATOM 2281 N N . LEU A 1 296 ? -5.169 -0.748 13.223 1.00 98.44 296 LEU A N 1
ATOM 2282 C CA . LEU A 1 296 ? -6.493 -0.667 13.828 1.00 98.44 296 LEU A CA 1
ATOM 2283 C C . LEU A 1 296 ? -7.451 -1.634 13.119 1.00 98.44 296 LEU A C 1
ATOM 2285 O O . LEU A 1 296 ? -7.497 -1.650 11.886 1.00 98.44 296 LEU A O 1
ATOM 2289 N N . PRO A 1 297 ? -8.267 -2.417 13.850 1.00 98.19 297 PRO A N 1
ATOM 2290 C CA . PRO A 1 297 ? -9.410 -3.095 13.252 1.00 98.19 297 PRO A CA 1
ATOM 2291 C C . PRO A 1 297 ? -10.315 -2.077 12.554 1.00 98.19 297 PRO A C 1
ATOM 2293 O O . PRO A 1 297 ? -10.613 -1.023 13.118 1.00 98.19 297 PRO A O 1
ATOM 2296 N N . TRP A 1 298 ? -10.766 -2.396 11.344 1.00 97.88 298 TRP A N 1
ATOM 2297 C CA . TRP A 1 298 ? -11.566 -1.484 10.533 1.00 97.88 298 TRP A CA 1
ATOM 2298 C C . TRP A 1 298 ? -13.031 -1.948 10.451 1.00 97.88 298 TRP A C 1
ATOM 2300 O O . TRP A 1 298 ? -13.278 -3.117 10.130 1.00 97.88 298 TRP A O 1
ATOM 2310 N N . PRO A 1 299 ? -14.013 -1.076 10.747 1.00 95.31 299 PRO A N 1
ATOM 2311 C CA . PRO A 1 299 ? -15.425 -1.412 10.616 1.00 95.31 299 PRO A CA 1
ATOM 2312 C C . PRO A 1 299 ? -15.858 -1.432 9.143 1.00 95.31 299 PRO A C 1
ATOM 2314 O O . PRO A 1 299 ? -15.406 -0.634 8.328 1.00 95.31 299 PRO A O 1
ATOM 2317 N N . VAL A 1 300 ? -16.755 -2.353 8.785 1.00 92.69 300 VAL A N 1
ATOM 2318 C CA . VAL A 1 300 ? -17.173 -2.575 7.384 1.00 92.69 300 VAL A CA 1
ATOM 2319 C C . VAL A 1 300 ? -17.924 -1.367 6.807 1.00 92.69 300 VAL A C 1
ATOM 2321 O O . VAL A 1 300 ? -17.882 -1.121 5.608 1.00 92.69 300 VAL A O 1
ATOM 2324 N N . ASP A 1 301 ? -18.596 -0.606 7.665 1.00 91.44 301 ASP A N 1
ATOM 2325 C CA . ASP A 1 301 ? -19.310 0.635 7.364 1.00 91.44 301 ASP A CA 1
ATOM 2326 C C . ASP A 1 301 ? -18.467 1.901 7.594 1.00 91.44 301 ASP A C 1
ATOM 2328 O O . ASP A 1 301 ? -18.955 3.003 7.351 1.00 91.44 301 ASP A O 1
ATOM 2332 N N . GLY A 1 302 ? -17.205 1.748 8.015 1.00 92.19 302 GLY A N 1
ATOM 2333 C CA . GLY A 1 302 ? -16.297 2.858 8.284 1.00 92.19 302 GLY A CA 1
ATOM 2334 C C . GLY A 1 302 ? -15.959 3.668 7.042 1.00 92.19 302 GLY A C 1
ATOM 2335 O O . GLY A 1 302 ? -15.847 3.134 5.933 1.00 92.19 302 GLY A O 1
ATOM 2336 N N . SER A 1 303 ? -15.722 4.958 7.246 1.00 91.62 303 SER A N 1
ATOM 2337 C CA . SER A 1 303 ? -15.462 5.940 6.203 1.00 91.62 303 SER A CA 1
ATOM 2338 C C . SER A 1 303 ? -14.042 6.504 6.308 1.00 91.62 303 SER A C 1
ATOM 2340 O O . SER A 1 303 ? -13.568 6.845 7.388 1.00 91.62 303 SER A O 1
ATOM 2342 N N . LEU A 1 304 ? -13.357 6.634 5.167 1.00 90.50 304 LEU A N 1
ATOM 2343 C CA . LEU A 1 304 ? -12.083 7.366 5.054 1.00 90.50 304 LEU A CA 1
ATOM 2344 C C . LEU A 1 304 ? -12.251 8.733 4.389 1.00 90.50 304 LEU A C 1
ATOM 2346 O O . LEU A 1 304 ? -11.282 9.353 3.959 1.00 90.50 304 LEU A O 1
ATOM 2350 N N . TRP A 1 305 ? -13.485 9.226 4.297 1.00 88.75 305 TRP A N 1
ATOM 2351 C CA . TRP A 1 305 ? -13.700 10.602 3.881 1.00 88.75 305 TRP A CA 1
ATOM 2352 C C . TRP A 1 305 ? -13.079 11.549 4.907 1.00 88.75 305 TRP A C 1
ATOM 2354 O O . TRP A 1 305 ? -13.117 11.304 6.110 1.00 88.75 305 TRP A O 1
ATOM 2364 N N . SER A 1 306 ? -12.566 12.686 4.445 1.00 86.56 306 SER A N 1
ATOM 2365 C CA . SER A 1 306 ? -11.922 13.671 5.319 1.00 86.56 306 SER A CA 1
ATOM 2366 C C . SER A 1 306 ? -12.817 14.191 6.450 1.00 86.56 306 SER A C 1
ATOM 2368 O O . SER A 1 306 ? -12.324 14.679 7.461 1.00 86.56 306 SER A O 1
ATOM 2370 N N . SER A 1 307 ? -14.136 14.088 6.304 1.00 87.94 307 SER A N 1
ATOM 2371 C CA . SER A 1 307 ? -15.109 14.452 7.330 1.00 87.94 307 SER A CA 1
ATOM 2372 C C . SER A 1 307 ? -15.521 13.300 8.256 1.00 87.94 307 SER A C 1
ATOM 2374 O O . SER A 1 307 ? -16.452 13.498 9.020 1.00 87.94 307 SER A O 1
ATOM 2376 N N . ALA A 1 308 ? -14.914 12.113 8.161 1.00 89.56 308 ALA A N 1
ATOM 2377 C CA . ALA A 1 308 ? -15.309 10.928 8.936 1.00 89.56 308 ALA A CA 1
ATOM 2378 C C . ALA A 1 308 ? -14.843 10.956 10.402 1.00 89.56 308 ALA A C 1
ATOM 2380 O O . ALA A 1 308 ? -15.387 10.249 11.246 1.00 89.56 308 ALA A O 1
ATOM 2381 N N . ASP A 1 309 ? -13.831 11.766 10.717 1.00 91.81 309 ASP A N 1
ATOM 2382 C CA . ASP A 1 309 ? -13.379 11.945 12.093 1.00 91.81 309 ASP A CA 1
ATOM 2383 C C . ASP A 1 309 ? -14.323 12.892 12.844 1.00 91.81 309 ASP A C 1
ATOM 2385 O O . ASP A 1 309 ? -14.166 14.115 12.837 1.00 91.81 309 ASP A O 1
ATOM 2389 N N . ASP A 1 310 ? -15.329 12.288 13.475 1.00 91.38 310 ASP A N 1
ATOM 2390 C CA . ASP A 1 310 ? -16.316 12.964 14.317 1.00 91.38 310 ASP A CA 1
ATOM 2391 C C . ASP A 1 310 ? -15.852 13.131 15.779 1.00 91.38 310 ASP A C 1
ATOM 2393 O O . ASP A 1 310 ? -16.593 13.674 16.603 1.00 91.38 310 ASP A O 1
ATOM 2397 N N . VAL A 1 311 ? -14.648 12.660 16.130 1.00 93.69 311 VAL A N 1
ATOM 2398 C CA . VAL A 1 311 ? -14.114 12.698 17.504 1.00 93.69 311 VAL A CA 1
ATOM 2399 C C . VAL A 1 311 ? -13.151 13.867 17.690 1.00 93.69 311 VAL A C 1
ATOM 2401 O O . VAL A 1 311 ? -13.187 14.543 18.720 1.00 93.69 311 VAL A O 1
ATOM 2404 N N . ASN A 1 312 ? -12.294 14.114 16.702 1.00 91.50 312 ASN A N 1
ATOM 2405 C CA . ASN A 1 312 ? -11.291 15.169 16.715 1.00 91.50 312 ASN A CA 1
ATOM 2406 C C . ASN A 1 312 ? -11.792 16.383 15.907 1.00 91.50 312 ASN A C 1
ATOM 2408 O O . ASN A 1 312 ? -12.303 16.251 14.792 1.00 91.50 312 ASN A O 1
ATOM 2412 N N . HIS A 1 313 ? -11.656 17.592 16.461 1.00 80.38 313 HIS A N 1
ATOM 2413 C CA . HIS A 1 313 ? -12.214 18.826 15.887 1.00 80.38 313 HIS A CA 1
ATOM 2414 C C . HIS A 1 313 ? -11.171 19.919 15.699 1.00 80.38 313 HIS A C 1
ATOM 2416 O O . HIS A 1 313 ? -10.420 20.196 16.658 1.00 80.38 313 HIS A O 1
#

pLDDT: mean 83.2, std 19.97, range [22.23, 98.81]

Sequence (313 aa):
MPTPRRASWAWSGADPIRWSRRGDAASRDLARWRAHLAGIRPDADPSEADWWDTTWGSGDAQPAVGFLVPAGFEAYARILHPARDRDGDPATWAAVAEEMGTTLHPEAQWHRLAARSSPSDHGPPHGTGWAGGDPHEGLLDRRLLAALADVLARHTGTPEDTVVAFWDGYGVWPTAWRDLPTARQPGRDYFLFRRPVADVERLCAEAPSVGHALGPDATSGTITVFIPDGQPPAPPPTPDEHLAMWAPHAWQSPSEWWPADRAWAMSNDTDLDSTLVGGSRALVDDLVADELLEVLPWPVDGSLWSSADDVNH